Protein AF-A0A4Q2UM74-F1 (afdb_monomer)

Organism: NCBI:txid2502893

Nearest PDB structures (foldseek):
  1dlq-assembly1_B  TM=2.434E-01  e=9.706E+00  Acinetobacter baylyi ADP1

Secondary structure (DSSP, 8-state):
--HHHHHHHHHHHHHHHH---S---HHHHHHHHHHHHHHHHHHHTT--TTHHHHHHHHHHHHHTT--SS-B---GGGEEEEETTEEEETTEEEEEEESTTPPPEETTSEEEEETTS-EESSEEE-TTS-EEES-EE--SSB----EEEEEEEEEEETTEEEEEES-GGGHHHHHHHSBPP-B-

Radius of gyration: 21.5 Å; Cα contacts (8 Å, |Δi|>4): 262; chains: 1; bounding box: 41×53×54 Å

Mean predicted aligned error: 5.66 Å

InterPro domains:
  IPR057383 Type I Thoeris inhibitor Tad3 [PF25185] (2-121)

Foldseek 3Di:
DDPQLVVLLVVLVVVLVPDPDPDSDPVSVVVSVVVSVVSVVLVVVPDDPVVSVVVVVVCVCVVVLFAPDFAALDLVQWDDDDDQKIAGPSDRQWIARHSPGQIKGQQQEWEAEPVRDIDFAWAAEPVGWIFGNIFGADPSHHDDHAYFYWYWDDPDVVDIHTYGPDCVSCVVSCVGTPTDTDD

Sequence (183 aa):
MSNLISHAERELDALIATDNQEEKDEYTQHLKKNVLDLMAVFAEQGHSGSSAPMVSKLFYDLANFKPLLPITGNDNEWGEVDGGIFQNSRCGAVFKNGKEGKPYYLDAIVWQTQNGGSYTGSAILADGKKIPSRQWVRLPFTPKTFYINVIEKEVAPDDWEFTVKDETQLAEVFAYYDRNEIV

pLDDT: mean 92.89, std 8.57, range [52.94, 98.5]

Structure (mmCIF, N/CA/C/O backbone):
data_AF-A0A4Q2UM74-F1
#
_entry.id   AF-A0A4Q2UM74-F1
#
loop_
_atom_site.group_PDB
_atom_site.id
_atom_site.type_symbol
_atom_site.label_atom_id
_atom_site.label_alt_id
_atom_site.label_comp_id
_atom_site.label_asym_id
_atom_site.label_entity_id
_atom_site.label_seq_id
_atom_site.pdbx_PDB_ins_code
_atom_site.Cartn_x
_atom_site.Cartn_y
_atom_site.Cartn_z
_atom_site.occupancy
_atom_site.B_iso_or_equiv
_atom_site.auth_seq_id
_atom_site.auth_comp_id
_atom_site.auth_asym_id
_atom_site.auth_atom_id
_atom_site.pdbx_PDB_model_num
ATOM 1 N N . MET A 1 1 ? -16.848 15.655 28.256 1.00 61.06 1 MET A N 1
ATOM 2 C CA . MET A 1 1 ? -16.187 15.296 26.983 1.00 61.06 1 MET A CA 1
ATOM 3 C C . MET A 1 1 ? -14.866 14.618 27.329 1.00 61.06 1 MET A C 1
ATOM 5 O O . MET A 1 1 ? -14.225 15.076 28.265 1.00 61.06 1 MET A O 1
ATOM 9 N N . SER A 1 2 ? -14.508 13.498 26.690 1.00 83.81 2 SER A N 1
ATOM 10 C CA . SER A 1 2 ? -13.228 12.812 26.955 1.00 83.81 2 SER A CA 1
ATOM 11 C C . SER A 1 2 ? -12.047 13.707 26.556 1.00 83.81 2 SER A C 1
ATOM 13 O O . SER A 1 2 ? -12.128 14.377 25.528 1.00 83.81 2 SER A O 1
ATOM 15 N N . ASN A 1 3 ? -10.941 13.677 27.313 1.00 91.00 3 ASN A N 1
ATOM 16 C CA . ASN A 1 3 ? -9.712 14.416 26.978 1.00 91.00 3 ASN A CA 1
ATOM 17 C C . ASN A 1 3 ? -9.217 14.106 25.554 1.00 91.00 3 ASN A C 1
ATOM 19 O O . ASN A 1 3 ? -8.683 14.984 24.882 1.00 91.00 3 ASN A O 1
ATOM 23 N N . LEU A 1 4 ? -9.429 12.870 25.085 1.00 92.12 4 LEU A N 1
ATOM 24 C CA . LEU A 1 4 ? -9.068 12.442 23.735 1.00 92.12 4 LEU A CA 1
ATOM 25 C C . LEU A 1 4 ? -9.891 13.165 22.656 1.00 92.12 4 LEU A C 1
ATOM 27 O O . LEU A 1 4 ? -9.336 13.586 21.647 1.00 92.12 4 LEU A O 1
ATOM 31 N N . ILE A 1 5 ? -11.196 13.344 22.886 1.00 94.25 5 ILE A N 1
ATOM 32 C CA . ILE A 1 5 ? -12.099 14.024 21.945 1.00 94.25 5 ILE A CA 1
ATOM 33 C C . ILE A 1 5 ? -11.748 15.512 21.876 1.00 94.25 5 ILE A C 1
ATOM 35 O O . ILE A 1 5 ? -11.595 16.048 20.785 1.00 94.25 5 ILE A O 1
ATOM 39 N N . SER A 1 6 ? -11.535 16.160 23.027 1.00 95.25 6 SER A N 1
ATOM 40 C CA . SER A 1 6 ? -11.140 17.575 23.066 1.00 95.25 6 SER A CA 1
ATOM 41 C C . SER A 1 6 ? -9.772 17.820 22.421 1.00 95.25 6 SER A C 1
ATOM 43 O O . SER A 1 6 ? -9.558 18.856 21.796 1.00 95.25 6 SER A O 1
ATOM 45 N N . HIS A 1 7 ? -8.837 16.871 22.542 1.00 95.31 7 HIS A N 1
ATOM 46 C CA . HIS A 1 7 ? -7.581 16.929 21.799 1.00 95.31 7 HIS A CA 1
ATOM 47 C C . HIS A 1 7 ? -7.807 16.804 20.289 1.00 95.31 7 HIS A C 1
ATOM 49 O O . HIS A 1 7 ? -7.308 17.652 19.555 1.00 95.31 7 HIS A O 1
ATOM 55 N N . ALA A 1 8 ? -8.568 15.802 19.838 1.00 95.19 8 ALA A N 1
ATOM 56 C CA . ALA A 1 8 ? -8.845 15.586 18.419 1.00 95.19 8 ALA A CA 1
ATOM 57 C C . ALA A 1 8 ? -9.542 16.792 17.774 1.00 95.19 8 ALA A C 1
ATOM 59 O O . ALA A 1 8 ? -9.150 17.219 16.694 1.00 95.19 8 ALA A O 1
ATOM 60 N N . GLU A 1 9 ? -10.526 17.379 18.457 1.00 94.75 9 GLU A N 1
ATOM 61 C CA . GLU A 1 9 ? -11.223 18.579 17.993 1.00 94.75 9 GLU A CA 1
ATOM 62 C C . GLU A 1 9 ? -10.258 19.752 17.785 1.00 94.75 9 GLU A C 1
ATOM 64 O O . GLU A 1 9 ? -10.257 20.356 16.715 1.00 94.75 9 GLU A O 1
ATOM 69 N N . ARG A 1 10 ? -9.372 20.006 18.758 1.00 95.69 10 ARG A N 1
ATOM 70 C CA . ARG A 1 10 ? -8.364 21.072 18.676 1.00 95.69 10 ARG A CA 1
ATOM 71 C C . ARG A 1 10 ? -7.384 20.880 17.514 1.00 95.69 10 ARG A C 1
ATOM 73 O O . ARG A 1 10 ? -7.051 21.859 16.854 1.00 95.69 10 ARG A O 1
ATOM 80 N N . GLU A 1 11 ? -6.910 19.657 17.270 1.00 95.56 11 GLU A N 1
ATOM 81 C CA . GLU A 1 11 ? -5.978 19.384 16.161 1.00 95.56 11 GLU A CA 1
ATOM 82 C C . GLU A 1 11 ? -6.671 19.487 14.794 1.00 95.56 11 GLU A C 1
ATOM 84 O O . GLU A 1 11 ? -6.099 20.036 13.855 1.00 95.56 11 GLU A O 1
ATOM 89 N N . LEU A 1 12 ? -7.920 19.019 14.683 1.00 92.19 12 LEU A N 1
ATOM 90 C CA . LEU A 1 12 ? -8.712 19.160 13.458 1.00 92.19 12 LEU A CA 1
ATOM 91 C C . LEU A 1 12 ? -9.027 20.630 13.164 1.00 92.19 12 LEU A C 1
ATOM 93 O O . LEU A 1 12 ? -8.897 21.060 12.024 1.00 92.19 12 LEU A O 1
ATOM 97 N N . ASP A 1 13 ? -9.374 21.425 14.177 1.00 91.00 13 ASP A N 1
ATOM 98 C CA . ASP A 1 13 ? -9.592 22.865 14.005 1.00 91.00 13 ASP A CA 1
ATOM 99 C C . ASP A 1 13 ? -8.322 23.600 13.572 1.00 91.00 13 ASP A C 1
ATOM 101 O O . ASP A 1 13 ? -8.386 24.488 12.720 1.00 91.00 13 ASP A O 1
ATOM 105 N N . ALA A 1 14 ? -7.165 23.214 14.116 1.00 90.19 14 ALA A N 1
ATOM 106 C CA . ALA A 1 14 ? -5.880 23.754 13.689 1.00 90.19 14 ALA A CA 1
ATOM 107 C C . ALA A 1 14 ? -5.574 23.402 12.224 1.00 90.19 14 ALA A C 1
ATOM 109 O O . ALA A 1 14 ? -5.169 24.284 11.470 1.00 90.19 14 ALA A O 1
ATOM 110 N N . LEU A 1 15 ? -5.826 22.157 11.802 1.00 86.44 15 LEU A N 1
ATOM 111 C CA . LEU A 1 15 ? -5.658 21.726 10.410 1.00 86.44 15 LEU A CA 1
ATOM 112 C C . LEU A 1 15 ? -6.542 22.546 9.457 1.00 86.44 15 LEU A C 1
ATOM 114 O O . LEU A 1 15 ? -6.051 23.080 8.464 1.00 86.44 15 LEU A O 1
ATOM 118 N N . ILE A 1 16 ? -7.820 22.721 9.797 1.00 84.88 16 ILE A N 1
ATOM 119 C CA . ILE A 1 16 ? -8.776 23.509 9.001 1.00 84.88 16 ILE A CA 1
ATOM 120 C C . ILE A 1 16 ? -8.370 24.986 8.942 1.00 84.88 16 ILE A C 1
ATOM 122 O O . ILE A 1 16 ? -8.579 25.649 7.933 1.00 84.88 16 ILE A O 1
ATOM 126 N N . ALA A 1 17 ? -7.789 25.527 10.015 1.00 83.06 17 ALA A N 1
ATOM 127 C CA . ALA A 1 17 ? -7.336 26.915 10.046 1.00 83.06 17 ALA A CA 1
ATOM 128 C C . ALA A 1 17 ? -6.107 27.178 9.159 1.00 83.06 17 ALA A C 1
ATOM 130 O O . ALA A 1 17 ? -5.877 28.329 8.794 1.00 83.06 17 ALA A O 1
ATOM 131 N N . THR A 1 18 ? -5.321 26.147 8.829 1.00 80.44 18 THR A N 1
ATOM 132 C CA . THR A 1 18 ? -4.172 26.265 7.913 1.00 80.44 18 THR A CA 1
ATOM 133 C C . THR A 1 18 ? -4.543 26.163 6.436 1.00 80.44 18 THR A C 1
ATOM 135 O O . THR A 1 18 ? -3.710 26.477 5.586 1.00 80.44 18 THR A O 1
ATOM 138 N N . ASP A 1 19 ? -5.770 25.745 6.122 1.00 70.81 19 ASP A N 1
ATOM 139 C CA . ASP A 1 19 ? -6.253 25.687 4.749 1.00 70.81 19 ASP A CA 1
ATOM 140 C C . ASP A 1 19 ? -6.660 27.097 4.285 1.00 70.81 19 ASP A C 1
ATOM 142 O O . ASP A 1 19 ? -7.548 27.731 4.856 1.00 70.81 19 ASP A O 1
ATOM 146 N N . ASN A 1 20 ? -5.960 27.627 3.279 1.00 59.47 20 ASN A N 1
ATOM 147 C CA . ASN A 1 20 ? -6.117 29.005 2.789 1.00 59.47 20 ASN A CA 1
ATOM 148 C C . ASN A 1 20 ? -7.328 29.180 1.849 1.00 59.47 20 ASN A C 1
ATOM 150 O O . ASN A 1 20 ? -7.400 30.174 1.125 1.00 59.47 20 ASN A O 1
ATOM 154 N N . GLN A 1 21 ? -8.261 28.228 1.809 1.00 59.88 21 GLN A N 1
ATOM 155 C CA . GLN A 1 21 ? -9.455 28.343 0.976 1.00 59.88 21 GLN A CA 1
ATOM 156 C C . GLN A 1 21 ? -10.516 29.215 1.666 1.00 59.88 21 GLN A C 1
ATOM 158 O O . GLN A 1 21 ? -10.979 28.927 2.769 1.00 59.88 21 GLN A O 1
ATOM 163 N N . GLU A 1 22 ? -10.907 30.305 0.997 1.00 54.62 22 GLU A N 1
ATOM 164 C CA . GLU A 1 22 ? -11.955 31.244 1.439 1.00 54.62 22 GLU A CA 1
ATOM 165 C C . GLU A 1 22 ? -13.344 30.587 1.575 1.00 54.62 22 GLU A C 1
ATOM 167 O O . GLU A 1 22 ? -14.246 31.164 2.182 1.00 54.62 22 GLU A O 1
ATOM 172 N N . GLU A 1 23 ? -13.499 29.347 1.115 1.00 52.94 23 GLU A N 1
ATOM 173 C CA . GLU A 1 23 ? -14.606 28.470 1.471 1.00 52.94 23 GLU A CA 1
ATOM 174 C C . GLU A 1 23 ? -14.086 27.362 2.389 1.00 52.94 23 GLU A C 1
ATOM 176 O O . GLU A 1 23 ? -13.514 26.374 1.939 1.00 52.94 23 GLU A O 1
ATOM 181 N N . LYS A 1 24 ? -14.317 27.506 3.700 1.00 59.75 24 LYS A N 1
ATOM 182 C CA . LYS A 1 24 ? -14.321 26.366 4.629 1.00 59.75 24 LYS A CA 1
ATOM 183 C C . LYS A 1 24 ? -15.504 25.488 4.247 1.00 59.75 24 LYS A C 1
ATOM 185 O O . LYS A 1 24 ? -16.590 25.637 4.811 1.00 59.75 24 LYS A O 1
ATOM 190 N N . ASP A 1 25 ? -15.310 24.692 3.209 1.00 67.25 25 ASP A N 1
ATOM 191 C CA . ASP A 1 25 ? -16.386 24.001 2.534 1.00 67.25 25 ASP A CA 1
ATOM 192 C C . ASP A 1 25 ? -17.107 23.024 3.477 1.00 67.25 25 ASP A C 1
ATOM 194 O O . ASP A 1 25 ? -16.613 22.579 4.522 1.00 67.25 25 ASP A O 1
ATOM 198 N N . GLU A 1 26 ? -18.345 22.711 3.110 1.00 71.31 26 GLU A N 1
ATOM 199 C CA . GLU A 1 26 ? -19.177 21.737 3.809 1.00 71.31 26 GLU A CA 1
ATOM 200 C C . GLU A 1 26 ? -18.445 20.389 3.963 1.00 71.31 26 GLU A C 1
ATOM 202 O O . GLU A 1 26 ? -18.579 19.706 4.977 1.00 71.31 26 GLU A O 1
ATOM 207 N N . TYR A 1 27 ? -17.608 20.040 2.983 1.00 71.19 27 TYR A N 1
ATOM 208 C CA . TYR A 1 27 ? -16.820 18.813 2.942 1.00 71.19 27 TYR A CA 1
ATOM 209 C C . TYR A 1 27 ? -15.788 18.727 4.076 1.00 71.19 27 TYR A C 1
ATOM 211 O O . TYR A 1 27 ? -15.681 17.691 4.734 1.00 71.19 27 TYR A O 1
ATOM 219 N N . THR A 1 28 ? -15.092 19.815 4.384 1.00 80.94 28 THR A N 1
ATOM 220 C CA . THR A 1 28 ? -14.092 19.893 5.452 1.00 80.94 28 THR A CA 1
ATOM 221 C C . THR A 1 28 ? -14.747 19.767 6.828 1.00 80.94 28 THR A C 1
ATOM 223 O O . THR A 1 28 ? -14.243 19.064 7.711 1.00 80.94 28 THR A O 1
ATOM 226 N N . GLN A 1 29 ? -15.920 20.380 7.008 1.00 81.62 29 GLN A N 1
ATOM 227 C CA . GLN A 1 29 ? -16.711 20.223 8.234 1.00 81.62 29 GLN A CA 1
ATOM 228 C C . GLN A 1 29 ? -17.282 18.805 8.374 1.00 81.62 29 GLN A C 1
ATOM 230 O O . GLN A 1 29 ? -17.249 18.233 9.469 1.00 81.62 29 GLN A O 1
ATOM 235 N N . HIS A 1 30 ? -17.737 18.197 7.275 1.00 88.44 30 HIS A N 1
ATOM 236 C CA . HIS A 1 30 ? -18.165 16.795 7.256 1.00 88.44 30 HIS A CA 1
ATOM 237 C C . HIS A 1 30 ? -17.015 15.845 7.593 1.00 88.44 30 HIS A C 1
ATOM 239 O O . HIS A 1 30 ? -17.204 14.913 8.377 1.00 88.44 30 HIS A O 1
ATOM 245 N N . LEU A 1 31 ? -15.807 16.098 7.081 1.00 88.69 31 LEU A N 1
ATOM 246 C CA . LEU A 1 31 ? -14.616 15.320 7.416 1.00 88.69 31 LEU A CA 1
ATOM 247 C C . LEU A 1 31 ? -14.298 15.409 8.913 1.00 88.69 31 LEU A C 1
ATOM 249 O O . LEU A 1 31 ? -14.135 14.370 9.558 1.00 88.69 31 LEU A O 1
ATOM 253 N N . LYS A 1 32 ? -14.282 16.624 9.486 1.00 92.44 32 LYS A N 1
ATOM 254 C CA . LYS A 1 32 ? -14.100 16.828 10.934 1.00 92.44 32 LYS A CA 1
ATOM 255 C C . LYS A 1 32 ? -15.121 16.018 11.727 1.00 92.44 32 LYS A C 1
ATOM 257 O O . LYS A 1 32 ? -14.742 15.282 12.639 1.00 92.44 32 LYS A O 1
ATOM 262 N N . LYS A 1 33 ? -16.405 16.122 11.370 1.00 94.25 33 LYS A N 1
ATOM 263 C CA . LYS A 1 33 ? -17.484 15.397 12.048 1.00 94.25 33 LYS A CA 1
ATOM 264 C C . LYS A 1 33 ? -17.273 13.882 11.988 1.00 94.25 33 LYS A C 1
ATOM 266 O O . LYS A 1 33 ? -17.337 13.229 13.024 1.00 94.25 33 LYS A O 1
ATOM 271 N N . ASN A 1 34 ? -16.973 13.332 10.814 1.00 95.25 34 ASN A N 1
ATOM 272 C CA . ASN A 1 34 ? -16.768 11.892 10.637 1.00 95.25 34 ASN A CA 1
ATOM 273 C C . ASN A 1 34 ? -15.593 11.369 11.476 1.00 95.25 34 ASN A C 1
ATOM 275 O O . ASN A 1 34 ? -15.692 10.305 12.086 1.00 95.25 34 ASN A O 1
ATOM 279 N N . VAL A 1 35 ? -14.492 12.125 11.550 1.00 95.75 35 VAL A N 1
ATOM 280 C CA . VAL A 1 35 ? -13.358 11.766 12.412 1.00 95.75 35 VAL A CA 1
ATOM 281 C C . VAL A 1 35 ? -13.764 11.817 13.886 1.00 95.75 35 VAL A C 1
ATOM 283 O O . VAL A 1 35 ? -13.468 10.881 14.628 1.00 95.75 35 VAL A O 1
ATOM 286 N N . LEU A 1 36 ? -14.472 12.864 14.322 1.00 96.06 36 LEU A N 1
ATOM 287 C CA . LEU A 1 36 ? -14.939 12.980 15.707 1.00 96.06 36 LEU A CA 1
ATOM 288 C C . LEU A 1 36 ? -15.915 11.861 16.102 1.00 96.06 36 LEU A C 1
ATOM 290 O O . LEU A 1 36 ? -15.822 11.365 17.225 1.00 96.06 36 LEU A O 1
ATOM 294 N N . ASP A 1 37 ? -16.780 11.411 15.190 1.00 96.94 37 ASP A N 1
ATOM 295 C CA . ASP A 1 37 ? -17.689 10.282 15.423 1.00 96.94 37 ASP A CA 1
ATOM 296 C C . ASP A 1 37 ? -16.902 8.980 15.687 1.00 96.94 37 ASP A C 1
ATOM 298 O O . ASP A 1 37 ? -17.188 8.259 16.647 1.00 96.94 37 ASP A O 1
ATOM 302 N N . LEU A 1 38 ? -15.847 8.705 14.908 1.00 96.81 38 LEU A N 1
ATOM 303 C CA . LEU A 1 38 ? -14.956 7.558 15.149 1.00 96.81 38 LEU A CA 1
ATOM 304 C C . LEU A 1 38 ? -14.201 7.687 16.482 1.00 96.81 38 LEU A C 1
ATOM 306 O O . LEU A 1 38 ? -14.085 6.714 17.232 1.00 96.81 38 LEU A O 1
ATOM 310 N N . MET A 1 39 ? -13.717 8.890 16.803 1.00 96.12 39 MET 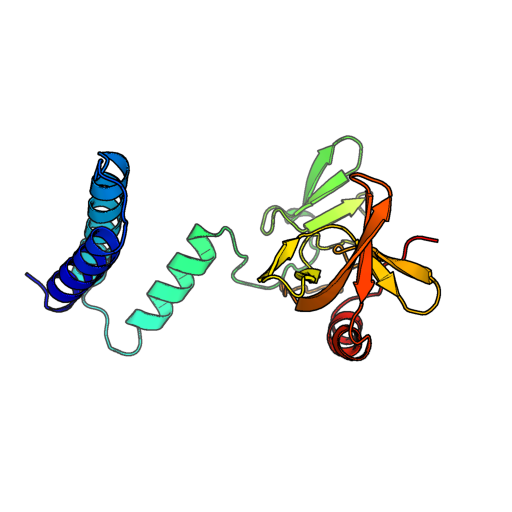A N 1
ATOM 311 C CA . MET A 1 39 ? -13.014 9.168 18.060 1.00 96.12 39 MET A CA 1
ATOM 312 C C . MET A 1 39 ? -13.921 9.004 19.282 1.00 96.12 39 MET A C 1
ATOM 314 O O . MET A 1 39 ? -13.455 8.541 20.325 1.00 96.12 39 MET A O 1
ATOM 318 N N . ALA A 1 40 ? -15.208 9.341 19.163 1.00 96.00 40 ALA A N 1
ATOM 319 C CA . ALA A 1 40 ? -16.191 9.147 20.222 1.00 96.00 40 ALA A CA 1
ATOM 320 C C . ALA A 1 40 ? -16.387 7.657 20.534 1.00 96.00 40 ALA A C 1
ATOM 322 O O . ALA A 1 40 ? -16.240 7.262 21.692 1.00 96.00 40 ALA A O 1
ATOM 323 N N . VAL A 1 41 ? -16.607 6.828 19.505 1.00 96.75 41 VAL A N 1
ATOM 324 C CA . VAL A 1 41 ? -16.734 5.367 19.658 1.00 96.75 41 VAL A CA 1
ATOM 325 C C . VAL A 1 41 ? -15.465 4.768 20.268 1.00 96.75 41 VAL A C 1
ATOM 327 O O . VAL A 1 41 ? -15.536 3.964 21.196 1.00 96.75 41 VAL A O 1
ATOM 330 N N . PHE A 1 42 ? -14.289 5.178 19.789 1.00 96.50 42 PHE A N 1
ATOM 331 C CA . PHE A 1 42 ? -13.015 4.683 20.311 1.00 96.50 42 PHE A CA 1
ATOM 332 C C . PHE A 1 42 ? -12.787 5.075 21.783 1.00 96.50 42 PHE A C 1
ATOM 334 O O . PHE A 1 42 ? -12.300 4.261 22.569 1.00 96.50 42 PHE A O 1
ATOM 341 N N . ALA A 1 43 ? -13.159 6.299 22.177 1.00 95.00 43 ALA A N 1
ATOM 342 C CA . ALA A 1 43 ? -13.040 6.77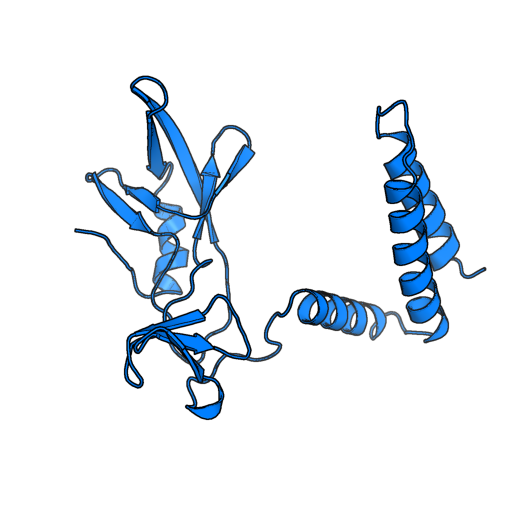5 23.555 1.00 95.00 43 ALA A CA 1
ATOM 343 C C . ALA A 1 43 ? -14.025 6.079 24.512 1.00 95.00 43 ALA A C 1
ATOM 345 O O . ALA A 1 43 ? -13.657 5.788 25.651 1.00 95.00 43 ALA A O 1
ATOM 346 N N . GLU A 1 44 ? -15.252 5.801 24.063 1.00 96.06 44 GLU A N 1
ATOM 347 C CA . GLU A 1 44 ? -16.288 5.122 24.855 1.00 96.06 44 GLU A CA 1
ATOM 348 C C . GLU A 1 44 ? -15.910 3.674 25.201 1.00 96.06 44 GLU A C 1
ATOM 350 O O . GLU A 1 44 ? -16.224 3.195 26.288 1.00 96.06 44 GLU A O 1
ATOM 355 N N . GLN A 1 45 ? -15.158 2.997 24.327 1.00 95.50 45 GLN A N 1
ATOM 356 C CA . GLN A 1 45 ? -14.687 1.624 24.552 1.00 95.50 45 GLN A CA 1
ATOM 357 C C . GLN A 1 45 ? -13.700 1.480 25.729 1.00 95.50 45 GLN A C 1
ATOM 359 O O . GLN A 1 45 ? -13.455 0.358 26.172 1.00 95.50 45 GLN A O 1
ATOM 364 N N . GLY A 1 46 ? -13.138 2.578 26.254 1.00 93.44 46 GLY A N 1
ATOM 365 C CA . GLY A 1 46 ? -12.362 2.561 27.501 1.00 93.44 46 GLY A CA 1
ATOM 366 C C . GLY A 1 46 ? -11.039 1.787 27.430 1.00 93.44 46 GLY A C 1
ATOM 367 O O . GLY A 1 46 ? -10.644 1.147 28.404 1.00 93.44 46 GLY A O 1
ATOM 368 N N . HIS A 1 47 ? -10.357 1.822 26.280 1.00 94.00 47 HIS A N 1
ATOM 369 C CA . HIS A 1 47 ? -9.099 1.101 26.063 1.00 94.00 47 HIS A CA 1
ATOM 370 C C . HIS A 1 47 ? -7.991 1.492 27.044 1.00 94.00 47 HIS A C 1
ATOM 372 O O . HIS A 1 47 ? -7.832 2.656 27.414 1.00 94.00 47 HIS A O 1
ATOM 378 N N . SER A 1 48 ? -7.163 0.514 27.409 1.00 92.88 48 SER A N 1
ATOM 379 C CA . SER A 1 48 ? -5.941 0.752 28.173 1.00 92.88 48 SER A CA 1
ATOM 380 C C . SER A 1 48 ? -4.818 1.266 27.263 1.00 92.88 48 SER A C 1
ATOM 382 O O . SER A 1 48 ? -4.902 1.199 26.035 1.00 92.88 48 SER A O 1
ATOM 384 N N . GLY A 1 49 ? -3.703 1.696 27.863 1.00 90.00 49 GLY A N 1
ATOM 385 C CA . GLY A 1 49 ? -2.503 2.078 27.109 1.00 90.00 49 GLY A CA 1
ATOM 386 C C . GLY A 1 49 ? -1.914 0.957 26.237 1.00 90.00 49 GLY A C 1
ATOM 387 O O . GLY A 1 49 ? -1.161 1.252 25.314 1.00 90.00 49 GLY A O 1
ATOM 388 N N . SER A 1 50 ? -2.261 -0.313 26.486 1.00 91.50 50 SER A N 1
ATOM 389 C CA . SER A 1 50 ? -1.820 -1.446 25.664 1.00 91.50 50 SER A CA 1
ATOM 390 C C . SER A 1 50 ? -2.832 -1.850 24.590 1.00 91.50 50 SER A C 1
ATOM 392 O O . SER A 1 50 ? -2.415 -2.195 23.487 1.00 91.50 50 SER A O 1
ATOM 394 N N . SER A 1 51 ? -4.142 -1.798 24.864 1.00 96.25 51 SER A N 1
ATOM 395 C CA . SER A 1 51 ? -5.163 -2.203 23.885 1.00 96.25 51 SER A CA 1
ATOM 396 C C . SER A 1 51 ? -5.456 -1.120 22.848 1.00 96.25 51 SER A C 1
ATOM 398 O O . SER A 1 51 ? -5.706 -1.450 21.689 1.00 96.25 51 SER A O 1
ATOM 400 N N . ALA A 1 52 ? -5.356 0.160 23.227 1.00 95.88 52 ALA A N 1
ATOM 401 C CA . ALA A 1 52 ? -5.592 1.288 22.329 1.00 95.88 52 ALA A CA 1
ATOM 402 C C . ALA A 1 52 ? -4.766 1.200 21.027 1.00 95.88 52 ALA A C 1
ATOM 404 O O . ALA A 1 52 ? -5.373 1.153 19.955 1.00 95.88 52 ALA A O 1
ATOM 405 N N . PRO A 1 53 ? -3.420 1.082 21.062 1.00 96.06 53 PRO A N 1
ATOM 406 C CA . PRO A 1 53 ? -2.630 0.997 19.833 1.00 96.06 53 PRO A CA 1
ATOM 407 C C . PRO A 1 53 ? -2.939 -0.251 18.990 1.00 96.06 53 PRO A C 1
ATOM 409 O O . PRO A 1 53 ? -2.850 -0.190 17.763 1.00 96.06 53 PRO A O 1
ATOM 412 N N . MET A 1 54 ? -3.334 -1.372 19.607 1.00 96.69 54 MET A N 1
ATOM 413 C CA . MET A 1 54 ? -3.699 -2.590 18.873 1.00 96.69 54 MET A CA 1
ATOM 414 C C . MET A 1 54 ? -4.986 -2.394 18.071 1.00 96.69 54 MET A C 1
ATOM 416 O O . MET A 1 54 ? -5.025 -2.707 16.881 1.00 96.69 54 MET A O 1
ATOM 420 N N . VAL A 1 55 ? -6.025 -1.843 18.704 1.00 97.50 55 VAL A N 1
ATOM 421 C CA . VAL A 1 55 ? -7.316 -1.590 18.049 1.00 97.50 55 VAL A CA 1
ATOM 422 C C . VAL A 1 55 ? -7.167 -0.536 16.959 1.00 97.50 55 VAL A C 1
ATOM 424 O O . VAL A 1 55 ? -7.648 -0.753 15.848 1.00 97.50 55 VAL A O 1
ATOM 427 N N . SER A 1 56 ? -6.443 0.558 17.223 1.00 96.25 56 SER A N 1
ATOM 428 C CA . SER A 1 56 ? -6.171 1.587 16.213 1.00 96.25 56 SER A CA 1
ATOM 429 C C . SER A 1 56 ? -5.460 1.011 14.988 1.00 96.25 56 SER A C 1
ATOM 431 O O . SER A 1 56 ? -5.848 1.310 13.859 1.00 96.25 56 SER A O 1
ATOM 433 N N . LYS A 1 57 ? -4.456 0.146 15.191 1.00 96.12 57 LYS A N 1
ATOM 434 C CA . LYS A 1 57 ? -3.743 -0.506 14.089 1.00 96.12 57 LYS A CA 1
ATOM 435 C C . LYS A 1 57 ? -4.650 -1.438 13.285 1.00 96.12 57 LYS A C 1
ATOM 437 O O . LYS A 1 57 ? -4.646 -1.360 12.061 1.00 96.12 57 LYS A O 1
ATOM 442 N N . LEU A 1 58 ? -5.430 -2.291 13.952 1.00 97.62 58 LEU A N 1
ATOM 443 C CA . LEU A 1 58 ? -6.352 -3.208 13.276 1.00 97.62 58 LEU A CA 1
ATOM 444 C C . LEU A 1 58 ? -7.419 -2.454 12.480 1.00 97.62 58 LEU A C 1
ATOM 446 O O . LEU A 1 58 ? -7.688 -2.819 11.340 1.00 97.62 58 LEU A O 1
ATOM 450 N N . PHE A 1 59 ? -7.988 -1.389 13.051 1.00 97.44 59 PHE A N 1
ATOM 451 C CA . PHE A 1 59 ? -8.934 -0.528 12.346 1.00 97.44 59 PHE A CA 1
ATOM 452 C C . PHE A 1 59 ? -8.294 0.091 11.103 1.00 97.44 59 PHE A C 1
ATOM 454 O O . PHE A 1 59 ? -8.854 -0.021 10.018 1.00 97.44 59 PHE A O 1
ATOM 461 N N . TYR A 1 60 ? -7.108 0.690 11.242 1.00 95.94 60 TYR A N 1
ATOM 462 C CA . TYR A 1 60 ? -6.395 1.295 10.119 1.00 95.94 60 TYR A CA 1
ATOM 463 C C . TYR A 1 60 ? -6.094 0.277 9.013 1.00 95.94 60 TYR A C 1
ATOM 465 O O . TYR A 1 60 ? -6.345 0.554 7.840 1.00 95.94 60 TYR A O 1
ATOM 473 N N . ASP A 1 61 ? -5.592 -0.906 9.370 1.00 94.94 61 ASP A N 1
ATOM 474 C CA . ASP A 1 61 ? -5.271 -1.951 8.399 1.00 94.94 61 ASP A CA 1
ATOM 475 C C . ASP A 1 61 ? -6.541 -2.442 7.676 1.00 94.94 61 ASP A C 1
ATOM 477 O O . ASP A 1 61 ? -6.564 -2.492 6.446 1.00 94.94 61 ASP A O 1
ATOM 481 N N . LEU A 1 62 ? -7.628 -2.714 8.405 1.00 95.56 62 LEU A N 1
ATOM 482 C CA . LEU A 1 62 ? -8.891 -3.188 7.825 1.00 95.56 62 LEU A CA 1
ATOM 483 C C . LEU A 1 62 ? -9.612 -2.121 6.991 1.00 95.56 62 LEU A C 1
ATOM 485 O O . LEU A 1 62 ? -10.117 -2.439 5.917 1.00 95.56 62 LEU A O 1
ATOM 489 N N . ALA A 1 63 ? -9.621 -0.861 7.434 1.00 95.25 63 ALA A N 1
ATOM 490 C CA . ALA A 1 63 ? -10.201 0.256 6.684 1.00 95.25 63 ALA A CA 1
ATOM 491 C C . ALA A 1 63 ? -9.477 0.504 5.347 1.00 95.25 63 ALA A C 1
ATOM 493 O O . ALA A 1 63 ? -10.069 1.042 4.417 1.00 95.25 63 ALA A O 1
ATOM 494 N N . ASN A 1 64 ? -8.215 0.074 5.239 1.00 92.25 64 ASN A N 1
ATOM 495 C CA . ASN A 1 64 ? -7.413 0.127 4.015 1.00 92.25 64 ASN A CA 1
ATOM 496 C C . ASN A 1 64 ? -7.339 -1.226 3.283 1.00 92.25 64 ASN A C 1
ATOM 498 O O . ASN A 1 64 ? -6.444 -1.423 2.463 1.00 92.25 64 ASN A O 1
ATOM 502 N N . PHE A 1 65 ? -8.237 -2.172 3.588 1.00 91.19 65 PHE A N 1
ATOM 503 C CA . PHE A 1 65 ? -8.277 -3.507 2.973 1.00 91.19 65 PHE A CA 1
ATOM 504 C C . PHE A 1 65 ? -6.934 -4.262 3.033 1.00 91.19 65 PHE A C 1
ATOM 506 O O . PHE A 1 65 ? -6.601 -5.043 2.138 1.00 91.19 65 PHE A O 1
ATOM 513 N N . LYS A 1 66 ? -6.137 -4.042 4.087 1.00 93.00 66 LYS A N 1
ATOM 514 C CA . LYS A 1 66 ? -4.857 -4.731 4.269 1.00 93.00 66 LYS A CA 1
ATOM 515 C C . LYS A 1 66 ? -5.076 -6.116 4.881 1.00 93.00 66 LYS A C 1
ATOM 517 O O . LYS A 1 66 ? -5.812 -6.250 5.863 1.00 93.00 66 LYS A O 1
ATOM 522 N N . PRO A 1 67 ? -4.406 -7.159 4.364 1.00 95.38 67 PRO A N 1
ATOM 523 C CA . PRO A 1 67 ? -4.487 -8.484 4.956 1.00 95.38 67 PRO A CA 1
ATOM 524 C C . PRO A 1 67 ? -3.795 -8.503 6.328 1.00 95.38 67 PRO A C 1
ATOM 526 O O . PRO A 1 67 ? -2.647 -8.088 6.465 1.00 95.38 67 PRO A O 1
ATOM 529 N N . LEU A 1 68 ? -4.477 -9.044 7.343 1.00 95.94 68 LEU A N 1
ATOM 530 C CA . LEU A 1 68 ? -3.934 -9.166 8.708 1.00 95.94 68 LEU A CA 1
ATOM 531 C C . LEU A 1 68 ? -2.931 -10.319 8.883 1.00 95.94 68 LEU A C 1
ATOM 533 O O . LEU A 1 68 ? -2.200 -10.372 9.867 1.00 95.94 68 LEU A O 1
ATOM 537 N N . LEU A 1 69 ? -2.918 -11.261 7.941 1.00 96.06 69 LEU A N 1
ATOM 538 C CA . LEU A 1 69 ? -2.035 -12.426 7.914 1.00 96.06 69 LEU A CA 1
ATOM 539 C C . LEU A 1 69 ? -1.469 -12.587 6.502 1.00 96.06 69 LEU A C 1
ATOM 541 O O . LEU A 1 69 ? -2.144 -12.164 5.558 1.00 96.06 69 LEU A O 1
ATOM 545 N N . PRO A 1 70 ? -0.316 -13.255 6.331 1.00 97.31 70 PRO A N 1
ATOM 546 C CA . PRO A 1 70 ? 0.231 -13.527 5.009 1.00 97.31 70 PRO A CA 1
ATOM 547 C C . PRO A 1 70 ? -0.785 -14.192 4.070 1.00 97.31 70 PRO A C 1
ATOM 549 O O . PRO A 1 70 ? -1.643 -14.974 4.496 1.00 97.31 70 PRO A O 1
ATOM 552 N N . ILE A 1 71 ? -0.679 -13.876 2.785 1.00 97.31 71 ILE A N 1
ATOM 553 C CA . ILE A 1 71 ? -1.359 -14.576 1.700 1.00 97.31 71 ILE A CA 1
ATOM 554 C C . ILE A 1 71 ? -0.686 -15.932 1.552 1.00 97.31 71 ILE A C 1
ATOM 556 O O . ILE A 1 71 ? 0.527 -16.013 1.370 1.00 97.31 71 ILE A O 1
ATOM 560 N N . THR A 1 72 ? -1.465 -16.997 1.663 1.00 97.06 72 THR A N 1
ATOM 561 C CA . THR A 1 72 ? -0.948 -18.370 1.701 1.00 97.06 72 THR A CA 1
ATOM 562 C C . THR A 1 72 ? -0.711 -18.937 0.309 1.00 97.06 72 THR A C 1
ATOM 564 O O . THR A 1 72 ? 0.209 -19.727 0.120 1.00 97.06 72 THR A O 1
ATOM 567 N N . GLY A 1 73 ? -1.520 -18.509 -0.662 1.00 94.62 73 GLY A N 1
ATOM 568 C CA . GLY A 1 73 ? -1.553 -19.080 -2.002 1.00 94.62 73 GLY A CA 1
ATOM 569 C C . GLY A 1 73 ? -2.653 -20.112 -2.213 1.00 94.62 73 GLY A C 1
ATOM 570 O O . GLY A 1 73 ? -2.836 -20.524 -3.353 1.00 94.62 73 GLY A O 1
ATOM 571 N N . ASN A 1 74 ? -3.402 -20.480 -1.169 1.00 96.12 74 ASN A N 1
ATOM 572 C CA . ASN A 1 74 ? -4.516 -21.422 -1.265 1.00 96.12 74 ASN A CA 1
ATOM 573 C C . ASN A 1 74 ? -5.550 -20.968 -2.303 1.00 96.12 74 ASN A C 1
ATOM 575 O O . ASN A 1 74 ? -5.863 -19.782 -2.396 1.00 96.12 74 ASN A O 1
ATOM 579 N N . ASP A 1 75 ? -6.134 -21.918 -3.034 1.00 95.06 75 ASP A N 1
ATOM 580 C CA . ASP A 1 75 ? -7.078 -21.635 -4.125 1.00 95.06 75 ASP A CA 1
ATOM 581 C C . ASP A 1 75 ? -8.289 -20.801 -3.694 1.00 95.06 75 ASP A C 1
ATOM 583 O O . ASP A 1 75 ? -8.783 -19.985 -4.468 1.00 95.06 75 ASP A O 1
ATOM 587 N N . ASN A 1 76 ? -8.731 -20.942 -2.442 1.00 95.81 76 ASN A N 1
ATOM 588 C CA . ASN A 1 76 ? -9.845 -20.171 -1.887 1.00 95.81 76 ASN A CA 1
ATOM 589 C C . ASN A 1 76 ? -9.534 -18.676 -1.676 1.00 95.81 76 ASN A C 1
ATOM 591 O O . ASN A 1 76 ? -10.452 -17.898 -1.420 1.00 95.81 76 ASN A O 1
ATOM 595 N N . GLU A 1 77 ? -8.268 -18.263 -1.773 1.00 96.56 77 GLU A N 1
ATOM 596 C CA . GLU A 1 77 ? -7.864 -16.857 -1.718 1.00 96.56 77 GLU A CA 1
ATOM 597 C C . GLU A 1 77 ? -7.930 -16.172 -3.092 1.00 96.56 77 GLU A C 1
ATOM 599 O O . GLU A 1 77 ? -7.650 -14.979 -3.171 1.00 96.56 77 GLU A O 1
ATOM 604 N N . TRP A 1 78 ? -8.291 -16.882 -4.168 1.00 97.94 78 TRP A N 1
ATOM 605 C CA . TRP A 1 78 ? -8.254 -16.366 -5.539 1.00 97.94 78 TRP A CA 1
ATOM 606 C C . TRP A 1 78 ? -9.627 -16.390 -6.212 1.00 97.94 78 TRP A C 1
ATOM 608 O O . TRP A 1 78 ? -10.339 -17.391 -6.166 1.00 97.94 78 TRP A O 1
ATOM 618 N N . GLY A 1 79 ? -9.964 -15.303 -6.904 1.00 97.75 79 GLY A N 1
ATOM 619 C CA . GLY A 1 79 ? -11.127 -15.213 -7.788 1.00 97.75 79 GLY A CA 1
ATOM 620 C C . GLY A 1 79 ? -10.704 -14.817 -9.198 1.00 97.75 79 GLY A C 1
ATOM 621 O O . GLY A 1 79 ? -9.822 -13.976 -9.357 1.00 97.75 79 GLY A O 1
ATOM 622 N N . GLU A 1 80 ? -11.304 -15.430 -10.218 1.00 97.81 80 GLU A N 1
ATOM 623 C CA . GLU A 1 80 ? -11.099 -15.015 -11.609 1.00 97.81 80 GLU A CA 1
ATOM 624 C C . GLU A 1 80 ? -11.813 -13.685 -11.854 1.00 97.81 80 GLU A C 1
ATOM 626 O O . GLU A 1 80 ? -12.998 -13.553 -11.545 1.00 97.81 80 GLU A O 1
ATOM 631 N N . VAL A 1 81 ? -11.083 -12.705 -12.380 1.00 97.75 81 VAL A N 1
ATOM 632 C CA . VAL A 1 81 ? -11.600 -11.352 -12.628 1.00 97.75 81 VAL A CA 1
ATOM 633 C C . VAL A 1 81 ? -11.674 -11.008 -14.108 1.00 97.75 81 VAL A C 1
ATOM 635 O O . VAL A 1 81 ? -12.518 -10.199 -14.481 1.00 97.75 81 VAL A O 1
ATOM 638 N N . ASP A 1 82 ? -10.839 -11.624 -14.949 1.00 96.12 82 ASP A N 1
ATOM 639 C CA . ASP A 1 82 ? -10.865 -11.406 -16.398 1.00 96.12 82 ASP A CA 1
ATOM 640 C C . ASP A 1 82 ? -10.071 -12.478 -17.158 1.00 96.12 82 ASP A C 1
ATOM 642 O O . ASP A 1 82 ? -8.862 -12.564 -16.987 1.00 96.12 82 ASP A O 1
ATOM 646 N N . GLY A 1 83 ? -10.723 -13.275 -18.011 1.00 92.75 83 GLY A N 1
ATOM 647 C CA . GLY A 1 83 ? -10.062 -14.080 -19.051 1.00 92.75 83 GLY A CA 1
ATOM 648 C C . GLY A 1 83 ? -8.819 -14.877 -18.620 1.00 92.75 83 GLY A C 1
ATOM 649 O O . GLY A 1 83 ? -7.828 -14.905 -19.352 1.00 92.75 83 GLY A O 1
ATOM 650 N N . GLY A 1 84 ? -8.839 -15.514 -17.444 1.00 95.94 84 GLY A N 1
ATOM 651 C CA . GLY A 1 84 ? -7.689 -16.222 -16.874 1.00 95.94 84 GLY A CA 1
ATOM 652 C C . GLY A 1 84 ? -6.787 -15.402 -15.940 1.00 95.94 84 GLY A C 1
ATOM 653 O O . GLY A 1 84 ? -5.800 -15.941 -15.446 1.00 95.94 84 GLY A O 1
ATOM 654 N N . ILE A 1 85 ? -7.102 -14.144 -15.647 1.00 97.81 85 ILE A N 1
ATOM 655 C CA . ILE A 1 85 ? -6.481 -13.330 -14.596 1.00 97.81 85 ILE A CA 1
ATOM 656 C C . ILE A 1 85 ? -7.221 -13.589 -13.288 1.00 97.81 85 ILE A C 1
ATOM 658 O O . ILE A 1 85 ? -8.441 -13.446 -13.201 1.00 97.81 85 ILE A O 1
ATOM 662 N N . PHE A 1 86 ? -6.466 -13.937 -12.251 1.00 98.38 86 PHE A N 1
ATOM 663 C CA . PHE A 1 86 ? -6.983 -14.168 -10.910 1.00 98.38 86 PHE A CA 1
ATOM 664 C C . PHE A 1 86 ? -6.478 -13.081 -9.969 1.00 98.38 86 PHE A C 1
ATOM 666 O O . PHE A 1 86 ? -5.280 -12.804 -9.929 1.00 98.38 86 PHE A O 1
ATOM 673 N N . GLN A 1 87 ? -7.380 -12.506 -9.183 1.00 98.12 87 GLN A N 1
ATOM 674 C CA . GLN A 1 87 ? -7.079 -11.526 -8.143 1.00 98.12 87 GLN A CA 1
ATOM 675 C C . GLN A 1 87 ? -7.209 -12.178 -6.766 1.00 98.12 87 GLN A C 1
ATOM 677 O O . GLN A 1 87 ? -8.073 -13.033 -6.548 1.00 98.12 87 GLN A O 1
ATOM 682 N N . ASN A 1 88 ? -6.349 -11.785 -5.827 1.00 97.81 88 ASN A N 1
ATOM 683 C CA . ASN A 1 88 ? -6.454 -12.248 -4.453 1.00 97.81 88 ASN A CA 1
ATOM 684 C C . ASN A 1 88 ? -7.594 -11.527 -3.711 1.00 97.81 88 ASN A C 1
ATOM 686 O O . ASN A 1 88 ? -7.652 -10.299 -3.693 1.00 97.81 88 ASN A O 1
ATOM 690 N N . SER A 1 89 ? -8.469 -12.274 -3.039 1.00 95.62 89 SER A N 1
ATOM 691 C CA . SER A 1 89 ? -9.636 -11.725 -2.332 1.00 95.62 89 SER A CA 1
ATOM 692 C C . SER A 1 89 ? -9.286 -10.979 -1.040 1.00 95.62 89 SER A C 1
ATOM 694 O O . SER A 1 89 ? -10.091 -10.197 -0.540 1.00 95.62 89 SER A O 1
ATOM 696 N N . ARG A 1 90 ? -8.086 -11.204 -0.491 1.00 95.69 90 ARG A N 1
ATOM 697 C CA . ARG A 1 90 ? -7.598 -10.573 0.747 1.00 95.69 90 ARG A CA 1
ATOM 698 C C . ARG A 1 90 ? -6.678 -9.381 0.479 1.00 95.69 90 ARG A C 1
ATOM 700 O O . ARG A 1 90 ? -6.392 -8.625 1.402 1.00 95.69 90 ARG A O 1
ATOM 707 N N . CYS A 1 91 ? -6.179 -9.240 -0.751 1.00 96.19 91 CYS A N 1
ATOM 708 C CA . CYS A 1 91 ? -5.316 -8.141 -1.171 1.00 96.19 91 CYS A CA 1
ATOM 709 C C . CYS A 1 91 ? -5.534 -7.834 -2.657 1.00 96.19 91 CYS A C 1
ATOM 711 O O . CYS A 1 91 ? -4.978 -8.503 -3.530 1.00 96.19 91 CYS A O 1
ATOM 713 N N . GLY A 1 92 ? -6.304 -6.780 -2.940 1.00 94.94 92 GLY A N 1
ATOM 714 C CA . GLY A 1 92 ? -6.693 -6.412 -4.305 1.00 94.94 92 GLY A CA 1
ATOM 715 C C . GLY A 1 92 ? -5.536 -6.013 -5.230 1.00 94.94 92 GLY A C 1
ATOM 716 O O . GLY A 1 92 ? -5.733 -5.933 -6.435 1.00 94.94 92 GLY A O 1
ATOM 717 N N . ALA A 1 93 ? -4.331 -5.803 -4.705 1.00 96.56 93 ALA A N 1
ATOM 718 C CA . ALA A 1 93 ? -3.134 -5.501 -5.489 1.00 96.56 93 ALA A CA 1
ATOM 719 C C . ALA A 1 93 ? -2.300 -6.749 -5.846 1.00 96.56 93 ALA A C 1
ATOM 721 O O . ALA A 1 93 ? -1.235 -6.621 -6.454 1.00 96.56 93 ALA A O 1
ATOM 722 N N . VAL A 1 94 ? -2.750 -7.956 -5.481 1.00 97.94 94 VAL A N 1
ATOM 723 C CA . VAL A 1 94 ? -2.076 -9.219 -5.818 1.00 97.94 94 VAL A CA 1
ATOM 724 C C . VAL A 1 94 ? -2.861 -9.974 -6.884 1.00 97.94 94 VAL A C 1
ATOM 726 O O . VAL A 1 94 ? -4.042 -10.272 -6.710 1.00 97.94 94 VAL A O 1
ATOM 729 N N . PHE A 1 95 ? -2.172 -10.339 -7.963 1.00 98.19 95 PHE A N 1
ATOM 730 C CA . PHE A 1 95 ? -2.752 -11.013 -9.123 1.00 98.19 95 PHE A CA 1
ATOM 731 C C . PHE A 1 95 ? -1.893 -12.193 -9.577 1.00 98.19 95 PHE A C 1
ATOM 733 O O . PHE A 1 95 ? -0.704 -12.258 -9.264 1.00 98.19 95 PHE A O 1
ATOM 740 N N . LYS A 1 96 ? -2.475 -13.109 -10.353 1.00 97.69 96 LYS A N 1
ATOM 741 C CA . LYS A 1 96 ? -1.759 -14.152 -11.099 1.00 97.69 96 LYS A CA 1
ATOM 742 C C . LYS A 1 96 ? -2.426 -14.419 -12.451 1.00 97.69 96 LYS A C 1
ATOM 744 O O . LYS A 1 96 ? -3.635 -14.257 -12.593 1.00 97.69 96 LYS A O 1
ATOM 749 N N . ASN A 1 97 ? -1.627 -14.852 -13.425 1.00 96.50 97 ASN A N 1
ATOM 750 C CA . ASN A 1 97 ? -2.099 -15.229 -14.760 1.00 96.50 97 ASN A CA 1
ATOM 751 C C . ASN A 1 97 ? -2.239 -16.752 -14.846 1.00 96.50 97 ASN A C 1
ATOM 753 O O . ASN A 1 97 ? -1.240 -17.469 -14.877 1.00 96.50 97 ASN A O 1
ATOM 757 N N . GLY A 1 98 ? -3.473 -17.235 -14.888 1.00 95.88 98 GLY A N 1
ATOM 758 C CA . GLY A 1 98 ? -3.830 -18.644 -14.791 1.00 95.88 98 GLY A CA 1
ATOM 759 C C . GLY A 1 98 ? -3.896 -19.137 -13.344 1.00 95.88 98 GLY A C 1
ATOM 760 O O . GLY A 1 98 ? -3.338 -18.536 -12.424 1.00 95.88 98 GLY A O 1
ATOM 761 N N . LYS A 1 99 ? -4.568 -20.275 -13.138 1.00 93.12 99 LYS A N 1
ATOM 762 C CA . LYS A 1 99 ? -4.715 -20.897 -11.808 1.00 93.12 99 LYS A CA 1
ATOM 763 C C . LYS A 1 99 ? -3.365 -21.261 -11.184 1.00 93.12 99 LYS A C 1
ATOM 765 O O . LYS A 1 99 ? -3.138 -20.952 -10.019 1.00 93.12 99 LYS A O 1
ATOM 770 N N . GLU A 1 100 ? -2.450 -21.776 -12.000 1.00 93.81 100 GLU A N 1
ATOM 771 C CA . GLU A 1 100 ? -1.077 -22.137 -11.610 1.00 93.81 100 GLU A CA 1
ATOM 772 C C . GLU A 1 100 ? -0.069 -20.994 -11.827 1.00 93.81 100 GLU A C 1
ATOM 774 O O . GLU A 1 100 ? 1.144 -21.187 -11.745 1.00 93.81 100 GLU A O 1
ATOM 779 N N . GLY A 1 101 ? -0.555 -19.794 -12.158 1.00 94.69 101 GLY A N 1
ATOM 780 C CA . GLY A 1 101 ? 0.291 -18.637 -12.408 1.00 94.69 101 GLY A CA 1
ATOM 781 C C . GLY A 1 101 ? 1.071 -18.226 -11.168 1.00 94.69 101 GLY A C 1
ATOM 782 O O . GLY A 1 101 ? 0.529 -18.181 -10.061 1.00 94.69 101 GLY A O 1
ATOM 783 N N . LYS A 1 102 ? 2.335 -17.839 -11.356 1.00 96.31 102 LYS A N 1
ATOM 784 C CA . LYS A 1 102 ? 3.102 -17.198 -10.286 1.00 96.31 102 LYS A CA 1
ATOM 785 C C . LYS A 1 102 ? 2.432 -15.868 -9.921 1.00 96.31 102 LYS A C 1
ATOM 787 O O . LYS A 1 102 ? 2.180 -15.076 -10.830 1.00 96.31 102 LYS A O 1
ATOM 792 N N . PRO A 1 103 ? 2.144 -15.583 -8.641 1.00 97.94 103 PRO A N 1
ATOM 793 C CA . PRO A 1 103 ? 1.529 -14.313 -8.303 1.00 97.94 103 PRO A CA 1
ATOM 794 C C . PRO A 1 103 ? 2.521 -13.146 -8.312 1.00 97.94 103 PRO A C 1
ATOM 796 O O . PRO A 1 103 ? 3.724 -13.315 -8.096 1.00 97.94 103 PRO A O 1
ATOM 799 N N . TYR A 1 104 ? 2.001 -11.947 -8.539 1.00 98.12 104 TYR A N 1
ATOM 800 C CA . TYR A 1 104 ? 2.728 -10.684 -8.488 1.00 98.12 104 TYR A CA 1
ATOM 801 C C . TYR A 1 104 ? 1.943 -9.643 -7.690 1.00 98.12 104 TYR A C 1
ATOM 803 O O . TYR A 1 104 ? 0.714 -9.679 -7.641 1.00 98.12 104 TYR A O 1
ATOM 811 N N . TYR A 1 105 ? 2.667 -8.711 -7.075 1.00 98.31 105 TYR A N 1
ATOM 812 C CA . TYR A 1 105 ? 2.113 -7.594 -6.314 1.00 98.31 105 TYR A CA 1
ATOM 813 C C . TYR A 1 105 ? 2.349 -6.296 -7.079 1.00 98.31 105 TYR A C 1
ATOM 815 O O . TYR A 1 105 ? 3.484 -6.029 -7.475 1.00 98.31 105 TYR A O 1
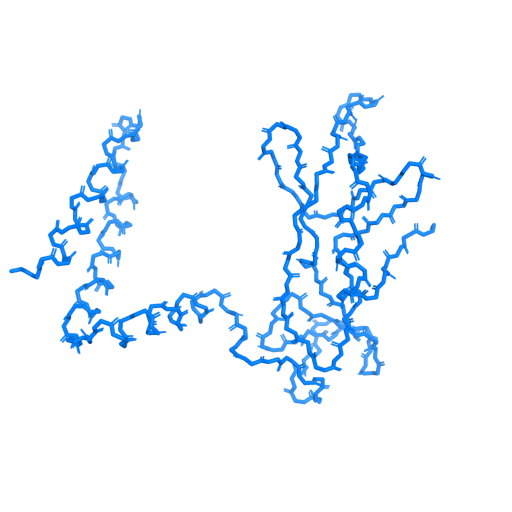ATOM 823 N N . LEU A 1 106 ? 1.289 -5.521 -7.316 1.00 97.31 106 LEU A N 1
ATOM 824 C CA . LEU A 1 106 ? 1.343 -4.287 -8.105 1.00 97.31 106 LEU A CA 1
ATOM 825 C C . LEU A 1 106 ? 2.162 -3.184 -7.424 1.00 97.31 106 LEU A C 1
ATOM 827 O O . LEU A 1 106 ? 2.960 -2.523 -8.088 1.00 97.31 106 LEU A O 1
ATOM 831 N N . ASP A 1 107 ? 2.027 -3.052 -6.104 1.00 96.56 107 ASP A N 1
ATOM 832 C CA . ASP A 1 107 ? 2.580 -1.932 -5.333 1.00 96.56 107 ASP A CA 1
ATOM 833 C C . ASP A 1 107 ? 3.917 -2.277 -4.659 1.00 96.56 107 ASP A C 1
ATOM 835 O O . ASP A 1 107 ? 4.228 -1.782 -3.572 1.00 96.56 107 ASP A O 1
ATOM 839 N N . ALA A 1 108 ? 4.709 -3.172 -5.260 1.00 98.06 108 ALA A N 1
ATOM 840 C CA . ALA A 1 108 ? 5.990 -3.578 -4.681 1.00 98.06 108 ALA A CA 1
ATOM 841 C C . ALA A 1 108 ? 6.990 -2.411 -4.639 1.00 98.06 108 ALA A C 1
ATOM 843 O O . ALA A 1 108 ? 7.732 -2.287 -3.663 1.00 98.06 108 ALA A O 1
ATOM 844 N N . ILE A 1 109 ? 6.976 -1.537 -5.652 1.00 98.50 109 ILE A N 1
ATOM 845 C CA . ILE A 1 109 ? 7.838 -0.353 -5.726 1.00 98.50 109 ILE A CA 1
ATOM 846 C C . ILE A 1 109 ? 7.019 0.901 -6.043 1.00 98.50 109 ILE A C 1
ATOM 848 O O . ILE A 1 109 ? 6.311 0.951 -7.053 1.00 98.50 109 ILE A O 1
ATOM 852 N N . VAL A 1 110 ? 7.188 1.936 -5.223 1.00 98.19 110 VAL A N 1
ATOM 853 C CA . VAL A 1 110 ? 6.781 3.313 -5.515 1.00 98.19 110 VAL A CA 1
ATOM 854 C C . VAL A 1 110 ? 8.028 4.118 -5.866 1.00 98.19 110 VAL A C 1
ATOM 856 O O . VAL A 1 110 ? 8.993 4.159 -5.102 1.00 98.19 110 VAL A O 1
ATOM 859 N N . TRP A 1 111 ? 8.008 4.758 -7.029 1.00 97.81 111 TRP A N 1
ATOM 860 C CA . TRP A 1 111 ? 9.112 5.575 -7.521 1.00 97.81 111 TRP A CA 1
ATOM 861 C C . TRP A 1 111 ? 8.945 7.005 -7.022 1.00 97.81 111 TRP A C 1
ATOM 863 O O . TRP A 1 111 ? 7.899 7.607 -7.260 1.00 97.81 111 TRP A O 1
ATOM 873 N N . GLN A 1 112 ? 9.951 7.540 -6.332 1.00 97.56 112 GLN A N 1
ATOM 874 C CA . GLN A 1 112 ? 9.932 8.886 -5.757 1.00 97.56 112 GLN A CA 1
ATOM 875 C C . GLN A 1 112 ? 10.833 9.822 -6.549 1.00 97.56 112 GLN A C 1
ATOM 877 O O . GLN A 1 112 ? 12.025 9.554 -6.707 1.00 97.56 112 GLN A O 1
ATOM 882 N N . THR A 1 113 ? 10.272 10.917 -7.045 1.00 95.81 113 THR A N 1
ATOM 883 C CA . THR A 1 113 ? 11.013 11.887 -7.854 1.00 95.81 113 THR A CA 1
ATOM 884 C C . THR A 1 113 ? 11.700 12.911 -6.958 1.00 95.81 113 THR A C 1
ATOM 886 O O . THR A 1 113 ? 11.294 13.147 -5.816 1.00 95.81 113 THR A O 1
ATOM 889 N N . GLN A 1 114 ? 12.746 13.562 -7.470 1.00 93.88 114 GLN A N 1
ATOM 890 C CA . GLN A 1 114 ? 13.482 14.586 -6.722 1.00 93.88 114 GLN A CA 1
ATOM 891 C C . GLN A 1 114 ? 12.622 15.796 -6.311 1.00 93.88 114 GLN A C 1
ATOM 893 O O . GLN A 1 114 ? 13.016 16.538 -5.414 1.00 93.88 114 GLN A O 1
ATOM 898 N N . ASN A 1 115 ? 11.457 15.972 -6.939 1.00 90.81 115 ASN A N 1
ATOM 899 C CA . ASN A 1 115 ? 10.519 17.065 -6.690 1.00 90.81 115 ASN A CA 1
ATOM 900 C C . ASN A 1 115 ? 9.402 16.689 -5.696 1.00 90.81 115 ASN A C 1
ATOM 902 O O . ASN A 1 115 ? 8.452 17.446 -5.516 1.00 90.81 115 ASN A O 1
ATOM 906 N N . GLY A 1 116 ? 9.504 15.525 -5.042 1.00 88.69 116 GLY A N 1
ATOM 907 C CA . GLY A 1 116 ? 8.518 15.047 -4.066 1.00 88.69 116 GLY A CA 1
ATOM 908 C C . GLY A 1 116 ? 7.321 14.319 -4.683 1.00 88.69 116 GLY A C 1
ATOM 909 O O . GLY A 1 116 ? 6.425 13.896 -3.953 1.00 88.69 116 GLY A O 1
ATOM 910 N N . GLY A 1 117 ? 7.309 14.132 -6.006 1.00 93.44 117 GLY A N 1
ATOM 911 C CA . GLY A 1 117 ? 6.323 13.304 -6.693 1.00 93.44 117 GLY A CA 1
ATOM 912 C C . GLY A 1 117 ? 6.505 11.820 -6.374 1.00 93.44 117 GLY A C 1
ATOM 913 O O . GLY A 1 117 ? 7.586 11.367 -5.990 1.00 93.44 117 GLY A O 1
ATOM 914 N N . SER A 1 118 ? 5.438 11.037 -6.519 1.00 96.19 118 SER A N 1
ATOM 915 C CA . SER A 1 118 ? 5.486 9.579 -6.382 1.00 96.19 118 SER A CA 1
ATOM 916 C C . SER A 1 118 ? 4.553 8.914 -7.383 1.00 96.19 118 SER A C 1
ATOM 918 O O . SER A 1 118 ? 3.442 9.396 -7.593 1.00 96.19 118 SER A O 1
ATOM 920 N N . TYR A 1 119 ? 4.985 7.808 -7.988 1.00 95.62 119 TYR A N 1
ATOM 921 C CA . TYR A 1 119 ? 4.164 7.070 -8.949 1.00 95.62 119 TYR A CA 1
ATOM 922 C C . TYR A 1 119 ? 4.422 5.559 -8.915 1.00 95.62 119 TYR A C 1
ATOM 924 O O . TYR A 1 119 ? 5.467 5.083 -8.458 1.00 95.62 119 TYR A O 1
ATOM 932 N N . THR A 1 120 ? 3.455 4.802 -9.431 1.00 94.69 120 THR A N 1
ATOM 933 C CA . THR A 1 120 ? 3.602 3.387 -9.783 1.00 94.69 120 THR A CA 1
ATOM 934 C C . THR A 1 120 ? 3.644 3.259 -11.306 1.00 94.69 120 THR A C 1
ATOM 936 O O . THR A 1 120 ? 3.000 4.012 -12.031 1.00 94.69 120 THR A O 1
ATOM 939 N N . GLY A 1 121 ? 4.474 2.359 -11.820 1.00 94.44 121 GLY A N 1
ATOM 940 C CA . GLY A 1 121 ? 4.780 2.293 -13.245 1.00 94.44 121 GLY A CA 1
ATOM 941 C C . GLY A 1 121 ? 6.085 1.558 -13.467 1.00 94.44 121 GLY A C 1
ATOM 942 O O . GLY A 1 121 ? 6.148 0.348 -13.271 1.00 94.44 121 GLY A O 1
ATOM 943 N N . SER A 1 122 ? 7.132 2.271 -13.863 1.00 95.62 122 SER A N 1
ATOM 944 C CA . SER A 1 122 ? 8.445 1.681 -14.127 1.00 95.62 122 SER A CA 1
ATOM 945 C C . SER A 1 122 ? 9.545 2.731 -14.176 1.00 95.62 122 SER A C 1
ATOM 947 O O . SER A 1 122 ? 9.285 3.819 -14.684 1.00 95.62 122 SER A O 1
ATOM 949 N N . ALA A 1 123 ? 10.762 2.352 -13.795 1.00 96.50 123 ALA A N 1
ATOM 950 C CA . ALA A 1 123 ? 11.963 3.171 -13.929 1.00 96.50 123 ALA A CA 1
ATOM 951 C C . ALA A 1 123 ? 13.070 2.430 -14.699 1.00 96.50 123 ALA A C 1
ATOM 953 O O . ALA A 1 123 ? 13.063 1.199 -14.797 1.00 96.50 123 ALA A O 1
ATOM 954 N N . ILE A 1 124 ? 14.005 3.194 -15.255 1.00 95.62 124 ILE A N 1
ATOM 955 C CA . ILE A 1 124 ? 15.135 2.729 -16.061 1.00 95.62 124 ILE A CA 1
ATOM 956 C C . ILE A 1 124 ? 16.381 2.610 -15.170 1.00 95.62 124 ILE A C 1
ATOM 958 O O . ILE A 1 124 ? 16.634 3.464 -14.321 1.00 95.62 124 ILE A O 1
ATOM 962 N N . LEU A 1 125 ? 17.150 1.539 -15.336 1.00 94.94 125 LEU A N 1
ATOM 963 C CA . LEU A 1 125 ? 18.454 1.335 -14.700 1.00 94.94 125 LEU A CA 1
ATOM 964 C C . LEU A 1 125 ? 19.574 1.989 -15.517 1.00 94.94 125 LEU A C 1
ATOM 966 O O . LEU A 1 125 ? 19.391 2.337 -16.683 1.00 94.94 125 LEU A O 1
ATOM 970 N N . ALA A 1 126 ? 20.768 2.107 -14.942 1.00 91.75 126 ALA A N 1
ATOM 971 C CA . ALA A 1 126 ? 21.932 2.672 -15.625 1.00 91.75 126 ALA A CA 1
ATOM 972 C C . ALA A 1 126 ? 22.337 1.886 -16.888 1.00 91.75 126 ALA A C 1
ATOM 974 O O . ALA A 1 126 ? 22.923 2.459 -17.805 1.00 91.75 126 ALA A O 1
ATOM 975 N N . ASP A 1 127 ? 22.009 0.592 -16.955 1.00 91.88 127 ASP A N 1
ATOM 976 C CA . ASP A 1 127 ? 22.242 -0.271 -18.120 1.00 91.88 127 ASP A CA 1
ATOM 977 C C . ASP A 1 127 ? 21.117 -0.220 -19.176 1.00 91.88 127 ASP A C 1
ATOM 979 O O . ASP A 1 127 ? 21.165 -0.950 -20.167 1.00 91.88 127 ASP A O 1
ATOM 983 N N . GLY A 1 128 ? 20.115 0.645 -18.982 1.00 91.19 128 GLY A N 1
ATOM 984 C CA . GLY A 1 128 ? 18.987 0.845 -19.893 1.00 91.19 128 GLY A CA 1
ATOM 985 C C . GLY A 1 128 ? 17.810 -0.109 -19.673 1.00 91.19 128 GLY A C 1
ATOM 986 O O . GLY A 1 128 ? 16.774 0.048 -20.319 1.00 91.19 128 GLY A O 1
ATOM 987 N N . LYS A 1 129 ? 17.917 -1.079 -18.757 1.00 93.38 129 LYS A N 1
ATOM 988 C CA . LYS A 1 129 ? 16.816 -2.007 -18.466 1.00 93.38 129 LYS A CA 1
ATOM 989 C C . LYS A 1 129 ? 15.693 -1.336 -17.698 1.00 93.38 129 LYS A C 1
ATOM 991 O O . LYS A 1 129 ? 15.922 -0.471 -16.856 1.00 93.38 129 LYS A O 1
ATOM 996 N N . LYS A 1 130 ? 14.465 -1.802 -17.925 1.00 95.25 130 LYS A N 1
ATOM 997 C CA . LYS A 1 130 ? 13.261 -1.240 -17.313 1.00 95.25 130 LYS A CA 1
ATOM 998 C C . LYS A 1 130 ? 12.718 -2.149 -16.212 1.00 95.25 130 LYS A C 1
ATOM 1000 O O . LYS A 1 130 ? 12.377 -3.310 -16.452 1.00 95.25 130 LYS A O 1
ATOM 1005 N N . ILE A 1 131 ? 12.593 -1.599 -15.007 1.00 97.06 131 ILE A N 1
ATOM 1006 C CA . ILE A 1 131 ? 12.026 -2.281 -13.842 1.00 97.06 131 ILE A CA 1
ATOM 1007 C C . ILE A 1 131 ? 10.616 -1.747 -13.591 1.00 97.06 131 ILE A C 1
ATOM 1009 O O . ILE A 1 131 ? 10.462 -0.560 -13.301 1.00 97.06 131 ILE A O 1
ATOM 1013 N N . PRO A 1 132 ? 9.570 -2.582 -13.696 1.00 97.25 132 PRO A N 1
ATOM 1014 C CA . PRO A 1 132 ? 8.219 -2.187 -13.334 1.00 97.25 132 PRO A CA 1
ATOM 1015 C C . PRO A 1 132 ? 8.028 -2.141 -11.811 1.00 97.25 132 PRO A C 1
ATOM 1017 O O . PRO A 1 132 ? 8.712 -2.831 -11.059 1.00 97.25 132 PRO A O 1
ATOM 1020 N N . SER A 1 133 ? 7.027 -1.391 -11.350 1.00 97.94 133 SER A N 1
ATOM 1021 C CA . SER A 1 133 ? 6.607 -1.365 -9.946 1.00 97.94 133 SER A CA 1
ATOM 1022 C C . SER A 1 133 ? 6.166 -2.731 -9.455 1.00 97.94 133 SER A C 1
ATOM 1024 O O . SER A 1 133 ? 6.457 -3.093 -8.319 1.00 97.94 133 SER A O 1
ATOM 1026 N N . ARG A 1 134 ? 5.493 -3.499 -10.321 1.00 97.75 134 ARG A N 1
ATOM 1027 C CA . ARG A 1 134 ? 5.003 -4.829 -9.975 1.00 97.75 134 ARG A CA 1
ATOM 1028 C C . ARG A 1 134 ? 6.138 -5.847 -9.943 1.00 97.75 134 ARG A C 1
ATOM 1030 O O . ARG A 1 134 ? 6.882 -5.975 -10.917 1.00 97.75 134 ARG A O 1
ATOM 1037 N N . GLN A 1 135 ? 6.211 -6.629 -8.875 1.00 98.38 135 GLN A N 1
ATOM 1038 C CA . GLN A 1 135 ? 7.233 -7.662 -8.695 1.00 98.38 135 GLN A CA 1
ATOM 1039 C C . GLN A 1 135 ? 6.590 -9.010 -8.356 1.00 98.38 135 GLN A C 1
ATOM 1041 O O . GLN A 1 135 ? 5.472 -9.066 -7.836 1.00 98.38 135 GLN A O 1
ATOM 1046 N N . TRP A 1 136 ? 7.277 -10.105 -8.680 1.00 98.25 136 TRP A N 1
ATOM 1047 C CA . TRP A 1 136 ? 6.777 -11.450 -8.403 1.00 98.25 136 TRP A CA 1
ATOM 1048 C C . TRP A 1 136 ? 6.915 -11.762 -6.912 1.00 98.25 136 TRP A C 1
ATOM 1050 O O . TRP A 1 136 ? 7.945 -11.470 -6.299 1.00 98.25 136 TRP A O 1
ATOM 1060 N N . VAL A 1 137 ? 5.887 -12.372 -6.322 1.00 97.81 137 VAL A N 1
ATOM 1061 C CA . VAL A 1 137 ? 5.860 -12.655 -4.880 1.00 97.81 137 VAL A CA 1
ATOM 1062 C C . VAL A 1 137 ? 6.291 -14.085 -4.576 1.00 97.81 137 VAL A C 1
ATOM 1064 O O . VAL A 1 137 ? 6.112 -14.998 -5.386 1.00 97.81 137 VAL A O 1
ATOM 1067 N N . ARG A 1 138 ? 6.821 -14.280 -3.368 1.00 97.38 138 ARG A N 1
ATOM 1068 C CA . ARG A 1 138 ? 7.090 -15.595 -2.776 1.00 97.38 138 ARG A CA 1
ATOM 1069 C C . ARG A 1 138 ? 6.023 -15.870 -1.724 1.00 97.38 138 ARG A C 1
ATOM 1071 O O . ARG A 1 138 ? 5.753 -15.006 -0.895 1.00 97.38 138 ARG A O 1
ATOM 1078 N N . LEU A 1 139 ? 5.405 -17.045 -1.781 1.00 96.38 139 LEU A N 1
ATOM 1079 C CA . LEU A 1 139 ? 4.369 -17.450 -0.834 1.00 96.38 139 LEU A CA 1
ATOM 1080 C C . LEU A 1 139 ? 4.991 -18.208 0.359 1.00 96.38 139 LEU A C 1
ATOM 1082 O O . LEU A 1 139 ? 5.919 -18.990 0.144 1.00 96.38 139 LEU A O 1
ATOM 1086 N N . PRO A 1 140 ? 4.487 -18.021 1.595 1.00 97.19 140 PRO A N 1
ATOM 1087 C CA . PRO A 1 140 ? 3.441 -17.072 1.970 1.00 97.19 140 PRO A CA 1
ATOM 1088 C C . PRO A 1 140 ? 3.926 -15.613 1.894 1.00 97.19 140 PRO A C 1
ATOM 1090 O O . PRO A 1 140 ? 5.076 -15.314 2.205 1.00 97.19 140 PRO A O 1
ATOM 1093 N N . PHE A 1 141 ? 3.041 -14.707 1.482 1.00 97.75 141 PHE A N 1
ATOM 1094 C CA . PHE A 1 141 ? 3.389 -13.332 1.119 1.00 97.75 141 PHE A CA 1
ATOM 1095 C C . PHE A 1 141 ? 2.750 -12.295 2.049 1.00 97.75 141 PHE A C 1
ATOM 1097 O O . PHE A 1 141 ? 1.538 -12.310 2.257 1.00 97.75 141 PHE A O 1
ATOM 1104 N N . THR A 1 142 ? 3.541 -11.339 2.537 1.00 97.31 142 THR A N 1
ATOM 1105 C CA . THR A 1 142 ? 3.044 -10.150 3.245 1.00 97.31 142 THR A CA 1
ATOM 1106 C C . THR A 1 142 ? 3.284 -8.914 2.374 1.00 97.31 142 THR A C 1
ATOM 1108 O O . THR A 1 142 ? 4.427 -8.655 2.014 1.00 97.31 142 THR A O 1
ATOM 1111 N N . PRO A 1 143 ? 2.261 -8.113 2.031 1.00 96.81 143 PRO A N 1
ATOM 1112 C CA . PRO A 1 143 ? 2.465 -6.908 1.229 1.00 96.81 143 PRO A CA 1
ATOM 1113 C C . PRO A 1 143 ? 3.482 -5.941 1.850 1.00 96.81 143 PRO A C 1
ATOM 1115 O O . PRO A 1 143 ? 3.336 -5.535 3.005 1.00 96.81 143 PRO A O 1
ATOM 1118 N N . LYS A 1 144 ? 4.507 -5.558 1.078 1.00 96.94 144 LYS A N 1
ATOM 1119 C CA . LYS A 1 144 ? 5.515 -4.563 1.477 1.00 96.94 144 LYS A CA 1
ATOM 1120 C C . LYS A 1 144 ? 5.873 -3.658 0.303 1.00 96.94 144 LYS A C 1
ATOM 1122 O O . LYS A 1 144 ? 6.390 -4.125 -0.705 1.00 96.94 144 LYS A O 1
ATOM 1127 N N . THR A 1 145 ? 5.638 -2.364 0.451 1.00 97.50 145 THR A N 1
ATOM 1128 C CA . THR A 1 145 ? 6.006 -1.367 -0.558 1.00 97.50 145 THR A CA 1
ATOM 1129 C C . THR A 1 145 ? 7.372 -0.780 -0.234 1.00 97.50 145 THR A C 1
ATOM 1131 O O . THR A 1 145 ? 7.634 -0.403 0.909 1.00 97.50 145 THR A O 1
ATOM 1134 N N . PHE A 1 146 ? 8.234 -0.703 -1.242 1.00 98.31 146 PHE A N 1
ATOM 1135 C CA . PHE A 1 146 ? 9.521 -0.024 -1.168 1.00 98.31 146 PHE A CA 1
ATOM 1136 C C . PHE A 1 146 ? 9.455 1.299 -1.922 1.00 98.31 146 PHE A C 1
ATOM 1138 O O . PHE A 1 146 ? 8.876 1.368 -3.003 1.00 98.31 146 PHE A O 1
ATOM 1145 N N . TYR A 1 147 ? 10.064 2.335 -1.358 1.00 97.62 147 TYR A N 1
ATOM 1146 C CA . TYR A 1 147 ? 10.140 3.655 -1.972 1.00 97.62 147 TYR A CA 1
ATOM 1147 C C . TYR A 1 147 ? 11.543 3.855 -2.527 1.00 97.62 147 TYR A C 1
ATOM 1149 O O . TYR A 1 147 ? 12.513 3.798 -1.772 1.00 97.62 147 TYR A O 1
ATOM 1157 N N . ILE A 1 148 ? 11.646 4.031 -3.843 1.00 98.00 148 ILE A N 1
ATOM 1158 C CA . ILE A 1 148 ? 12.924 4.075 -4.554 1.00 98.00 148 ILE A CA 1
ATOM 1159 C C . ILE A 1 148 ? 13.061 5.416 -5.251 1.00 98.00 148 ILE A C 1
ATOM 1161 O O . ILE A 1 148 ? 12.189 5.820 -6.021 1.00 98.00 148 ILE A O 1
ATOM 1165 N N . ASN A 1 149 ? 14.174 6.095 -4.997 1.00 97.94 149 ASN A N 1
ATOM 1166 C CA . ASN A 1 149 ? 14.430 7.399 -5.586 1.00 97.94 149 ASN A CA 1
ATOM 1167 C C . ASN A 1 149 ? 14.780 7.280 -7.073 1.00 97.94 149 ASN A C 1
ATOM 1169 O O . ASN A 1 149 ? 15.661 6.507 -7.462 1.00 97.94 149 ASN A O 1
ATOM 1173 N N . VAL A 1 150 ? 14.145 8.113 -7.886 1.00 97.56 150 VAL A N 1
ATOM 1174 C CA . VAL A 1 150 ? 14.404 8.258 -9.318 1.00 97.56 150 VAL A CA 1
ATOM 1175 C C . VAL A 1 150 ? 14.742 9.706 -9.655 1.00 97.56 150 VAL A C 1
ATOM 1177 O O . VAL A 1 150 ? 14.415 10.633 -8.913 1.00 97.56 150 VAL A O 1
ATOM 1180 N N . ILE A 1 151 ? 15.420 9.885 -10.780 1.00 95.94 151 ILE A N 1
ATOM 1181 C CA . ILE A 1 151 ? 15.650 11.171 -11.421 1.00 95.94 151 ILE A CA 1
ATOM 1182 C C . ILE A 1 151 ? 14.682 11.252 -12.591 1.00 95.94 151 ILE A C 1
ATOM 1184 O O . ILE A 1 151 ? 14.791 10.459 -13.525 1.00 95.94 151 ILE A O 1
ATOM 1188 N N . GLU A 1 152 ? 13.745 12.192 -12.530 1.00 94.31 152 GLU A N 1
ATOM 1189 C CA . GLU A 1 152 ? 12.909 12.541 -13.679 1.00 94.31 152 GLU A CA 1
ATOM 1190 C C . GLU A 1 152 ? 13.651 13.526 -14.589 1.00 94.31 152 GLU A C 1
ATOM 1192 O O . GLU A 1 152 ? 14.274 14.482 -14.107 1.00 94.31 152 GLU A O 1
ATOM 1197 N N . LYS A 1 153 ? 13.603 13.278 -15.899 1.00 92.75 153 LYS A N 1
ATOM 1198 C CA . LYS A 1 153 ? 14.191 14.133 -16.929 1.00 92.75 153 LYS A CA 1
ATOM 1199 C C . LYS A 1 153 ? 13.276 14.183 -18.148 1.00 92.75 153 LYS A C 1
ATOM 1201 O O . LYS A 1 153 ? 12.984 13.151 -18.742 1.00 92.75 153 LYS A O 1
ATOM 1206 N N . GLU A 1 154 ? 12.898 15.389 -18.551 1.00 92.31 154 GLU A N 1
ATOM 1207 C CA . GLU A 1 154 ? 12.208 15.620 -19.818 1.00 92.31 154 GLU A CA 1
ATOM 1208 C C . GLU A 1 154 ? 13.187 15.401 -20.984 1.00 92.31 154 GLU A C 1
ATOM 1210 O O . GLU A 1 154 ? 14.261 16.016 -21.041 1.00 92.31 154 GLU A O 1
ATOM 1215 N N . VAL A 1 155 ? 12.855 14.475 -21.883 1.00 91.56 155 VAL A N 1
ATOM 1216 C CA . VAL A 1 155 ? 13.689 14.104 -23.042 1.00 91.56 155 VAL A CA 1
ATOM 1217 C C . VAL A 1 155 ? 13.138 14.643 -24.360 1.00 91.56 155 VAL A C 1
ATOM 1219 O O . VAL A 1 155 ? 13.906 14.878 -25.295 1.00 91.56 155 VAL A O 1
ATOM 1222 N N . ALA A 1 156 ? 11.836 14.905 -24.412 1.00 90.62 156 ALA A N 1
ATOM 1223 C CA . ALA A 1 156 ? 11.137 15.631 -25.464 1.00 90.62 156 ALA A CA 1
ATOM 1224 C C . ALA A 1 156 ? 9.924 16.347 -24.836 1.00 90.62 156 ALA A C 1
ATOM 1226 O O . ALA A 1 156 ? 9.567 16.012 -23.708 1.00 90.62 156 ALA A O 1
ATOM 1227 N N . PRO A 1 157 ? 9.292 17.320 -25.520 1.00 93.94 157 PRO A N 1
ATOM 1228 C CA . PRO A 1 157 ? 8.110 17.990 -24.981 1.00 93.94 157 PRO A CA 1
ATOM 1229 C C . PRO A 1 157 ? 7.036 16.978 -24.556 1.00 93.94 157 PRO A C 1
ATOM 1231 O O . PRO A 1 157 ? 6.608 16.172 -25.383 1.00 93.94 157 PRO A O 1
ATOM 1234 N N . ASP A 1 158 ? 6.639 17.028 -23.281 1.00 88.06 158 ASP A N 1
ATOM 1235 C CA . ASP A 1 158 ? 5.679 16.111 -22.639 1.00 88.06 158 ASP A CA 1
ATOM 1236 C C . ASP A 1 158 ? 6.122 14.630 -22.555 1.00 88.06 158 ASP A C 1
ATOM 1238 O O . ASP A 1 158 ? 5.300 13.750 -22.292 1.00 88.06 158 ASP A O 1
ATOM 1242 N N . ASP A 1 159 ? 7.417 14.337 -22.720 1.00 89.81 159 ASP A N 1
ATOM 1243 C CA . ASP A 1 159 ? 7.983 12.986 -22.617 1.00 89.81 159 ASP A CA 1
ATOM 1244 C C . ASP A 1 159 ? 9.098 12.927 -21.567 1.00 89.81 159 ASP A C 1
ATOM 1246 O O . ASP A 1 159 ? 10.111 13.633 -21.645 1.00 89.81 159 ASP A O 1
ATOM 1250 N N . TRP A 1 160 ? 8.900 12.072 -20.566 1.00 90.31 160 TRP A N 1
ATOM 1251 C CA . TRP A 1 160 ? 9.725 12.011 -19.366 1.00 90.31 160 TRP A CA 1
ATOM 1252 C C . TRP A 1 160 ? 10.331 10.628 -19.184 1.00 90.31 160 TRP A C 1
ATOM 1254 O O . TRP A 1 160 ? 9.633 9.613 -19.131 1.00 90.31 160 TRP A O 1
ATOM 1264 N N . GLU A 1 161 ? 11.642 10.606 -18.984 1.00 92.88 161 GLU A N 1
ATOM 1265 C CA . GLU A 1 161 ? 12.361 9.423 -18.540 1.00 92.88 161 GLU A CA 1
ATOM 1266 C C . GLU A 1 161 ? 12.616 9.489 -17.037 1.00 92.88 161 GLU A C 1
ATOM 1268 O O . GLU A 1 161 ? 12.947 10.536 -16.474 1.00 92.88 161 GLU A O 1
ATOM 1273 N N . PHE A 1 162 ? 12.487 8.334 -16.388 1.00 95.69 162 PHE A N 1
ATOM 1274 C CA . PHE A 1 162 ? 12.728 8.178 -14.963 1.00 95.69 162 PHE A CA 1
ATOM 1275 C C . PHE A 1 162 ? 13.816 7.139 -14.751 1.00 95.69 162 PHE A C 1
ATOM 1277 O O . PHE A 1 162 ? 13.594 5.950 -14.987 1.00 95.69 162 PHE A O 1
ATOM 1284 N N . THR A 1 163 ? 14.973 7.579 -14.272 1.00 96.69 163 THR A N 1
ATOM 1285 C CA . THR A 1 163 ? 16.131 6.706 -14.050 1.00 96.69 163 THR A CA 1
ATOM 1286 C C . THR A 1 163 ? 16.353 6.502 -12.563 1.00 96.69 163 THR A C 1
ATOM 1288 O O . THR A 1 163 ? 16.283 7.455 -11.788 1.00 96.69 163 THR A O 1
ATOM 1291 N N . VAL A 1 164 ? 16.626 5.272 -12.134 1.00 97.06 164 VAL A N 1
ATOM 1292 C CA . VAL A 1 164 ? 16.912 4.966 -10.728 1.00 97.06 164 VAL A CA 1
ATOM 1293 C C . VAL A 1 164 ? 18.143 5.751 -10.276 1.00 97.06 164 VAL A C 1
ATOM 1295 O O . VAL A 1 164 ? 19.214 5.653 -10.868 1.00 97.06 164 VAL A O 1
ATOM 1298 N N . LYS A 1 165 ? 17.980 6.555 -9.219 1.00 96.31 165 LYS A N 1
ATOM 1299 C CA . LYS A 1 165 ? 19.031 7.449 -8.715 1.00 96.31 165 LYS A CA 1
ATOM 1300 C C . LYS A 1 165 ? 20.185 6.673 -8.082 1.00 96.31 165 LYS A C 1
ATOM 1302 O O . LYS A 1 165 ? 21.339 7.069 -8.202 1.00 96.31 165 LYS A O 1
ATOM 1307 N N . ASP A 1 166 ? 19.849 5.611 -7.358 1.00 95.75 166 ASP A N 1
ATOM 1308 C CA . ASP A 1 166 ? 20.791 4.748 -6.655 1.00 95.75 166 ASP A CA 1
ATOM 1309 C C . ASP A 1 166 ? 20.225 3.323 -6.606 1.00 95.75 166 ASP A C 1
ATOM 1311 O O . ASP A 1 166 ? 19.278 3.022 -5.877 1.00 95.75 166 ASP A O 1
ATOM 1315 N N . GLU A 1 167 ? 20.807 2.448 -7.426 1.00 95.38 167 GLU A N 1
ATOM 1316 C CA . GLU A 1 167 ? 20.352 1.068 -7.597 1.00 95.38 167 GLU A CA 1
ATOM 1317 C C . GLU A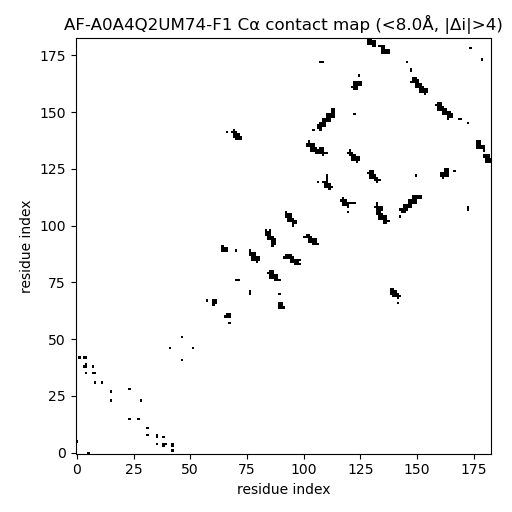 1 167 ? 20.569 0.199 -6.354 1.00 95.38 167 GLU A C 1
ATOM 1319 O O . GLU A 1 167 ? 19.951 -0.860 -6.238 1.00 95.38 167 GLU A O 1
ATOM 1324 N N . THR A 1 168 ? 21.377 0.635 -5.380 1.00 96.62 168 THR A N 1
ATOM 1325 C CA . THR A 1 168 ? 21.550 -0.122 -4.130 1.00 96.62 168 THR A CA 1
ATOM 1326 C C . THR A 1 168 ? 20.253 -0.187 -3.320 1.00 96.62 168 THR A C 1
ATOM 1328 O O . THR A 1 168 ? 20.022 -1.174 -2.620 1.00 96.62 168 THR A O 1
ATOM 1331 N N . GLN A 1 169 ? 19.343 0.780 -3.500 1.00 96.25 169 GLN A N 1
ATOM 1332 C CA . GLN A 1 169 ? 18.002 0.760 -2.902 1.00 96.25 169 GLN A CA 1
ATOM 1333 C C . GLN A 1 169 ? 17.162 -0.432 -3.391 1.00 96.25 169 GLN A C 1
ATOM 1335 O O . GLN A 1 169 ? 16.285 -0.912 -2.674 1.00 96.25 169 GLN A O 1
ATOM 1340 N N . LEU A 1 170 ? 17.449 -0.966 -4.585 1.00 96.94 170 LEU A N 1
ATOM 1341 C CA . LEU A 1 170 ? 16.752 -2.133 -5.129 1.00 96.94 170 LEU A CA 1
ATOM 1342 C C . LEU A 1 170 ? 17.222 -3.458 -4.514 1.00 96.94 170 LEU A C 1
ATOM 1344 O O . LEU A 1 170 ? 16.544 -4.475 -4.670 1.00 96.94 170 LEU A O 1
ATOM 1348 N N . ALA A 1 171 ? 18.346 -3.476 -3.792 1.00 96.88 171 ALA A N 1
ATOM 1349 C CA . ALA A 1 171 ? 18.857 -4.700 -3.179 1.00 96.88 171 ALA A CA 1
ATOM 1350 C C . ALA A 1 171 ? 17.856 -5.290 -2.173 1.00 96.88 171 ALA A C 1
ATOM 1352 O O . ALA A 1 171 ? 17.595 -6.493 -2.199 1.00 96.88 171 ALA A O 1
ATOM 1353 N N . GLU A 1 172 ? 17.238 -4.454 -1.330 1.00 96.81 172 GLU A N 1
ATOM 1354 C CA . GLU A 1 172 ? 16.228 -4.919 -0.370 1.00 96.81 172 GLU A CA 1
ATOM 1355 C C . GLU A 1 172 ? 14.936 -5.359 -1.075 1.00 96.8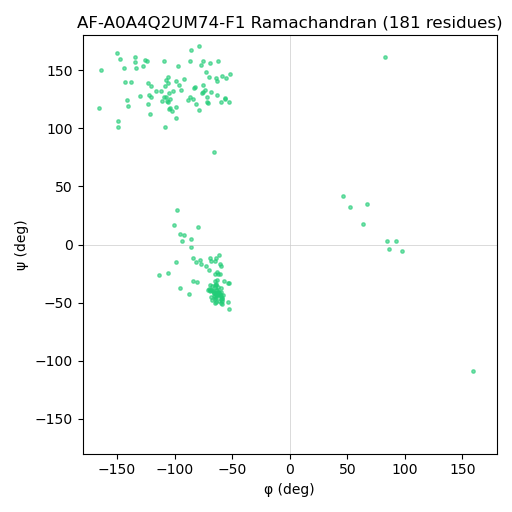1 172 GLU A C 1
ATOM 1357 O O . GLU A 1 172 ? 14.315 -6.349 -0.677 1.00 96.81 172 GLU A O 1
ATOM 1362 N N . VAL A 1 173 ? 14.572 -4.684 -2.171 1.00 97.44 173 VAL A N 1
ATOM 1363 C CA . VAL A 1 173 ? 13.421 -5.059 -3.003 1.00 97.44 173 VAL A CA 1
ATOM 1364 C C . VAL A 1 173 ? 13.594 -6.479 -3.521 1.00 97.44 173 VAL A C 1
ATOM 1366 O O . VAL A 1 173 ? 12.705 -7.303 -3.338 1.00 97.44 173 VAL A O 1
ATOM 1369 N N . PHE A 1 174 ? 14.740 -6.792 -4.127 1.00 97.38 174 PHE A N 1
ATOM 1370 C CA . PHE A 1 174 ? 14.990 -8.102 -4.739 1.00 97.38 174 PHE A CA 1
ATOM 1371 C C . PHE A 1 174 ? 15.416 -9.181 -3.731 1.00 97.38 174 PHE A C 1
ATOM 1373 O O . PHE A 1 174 ? 15.332 -10.379 -4.012 1.00 97.38 174 PHE A O 1
ATOM 1380 N N . ALA A 1 175 ? 15.810 -8.786 -2.518 1.00 97.50 175 ALA A N 1
ATOM 1381 C CA . ALA A 1 175 ? 15.881 -9.710 -1.394 1.00 97.50 175 ALA A CA 1
ATOM 1382 C C . ALA A 1 175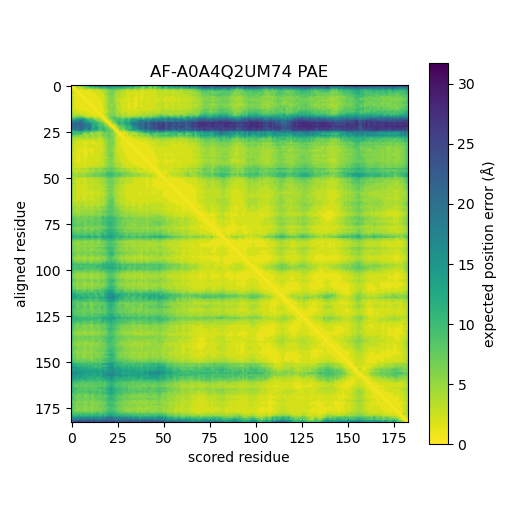 ? 14.478 -10.186 -0.983 1.00 97.50 175 ALA A C 1
ATOM 1384 O O . ALA A 1 175 ? 14.314 -11.353 -0.623 1.00 97.50 175 ALA A O 1
ATOM 1385 N N . TYR A 1 176 ? 13.464 -9.319 -1.075 1.00 97.94 176 TYR A N 1
ATOM 1386 C CA . TYR A 1 176 ? 12.085 -9.627 -0.691 1.00 97.94 176 TYR A CA 1
ATOM 1387 C C . TYR A 1 176 ? 11.252 -10.254 -1.824 1.00 97.94 176 TYR A C 1
ATOM 1389 O O . TYR A 1 176 ? 10.536 -11.231 -1.607 1.00 97.94 176 TYR A O 1
ATOM 1397 N N . TYR A 1 177 ? 11.381 -9.719 -3.035 1.00 98.19 177 TYR A N 1
ATOM 1398 C CA . TYR A 1 177 ? 10.638 -10.097 -4.233 1.00 98.19 177 TYR A CA 1
ATOM 1399 C C . TYR A 1 177 ? 11.512 -10.823 -5.252 1.00 98.19 177 TYR A C 1
ATOM 1401 O O . TYR A 1 177 ? 12.727 -10.644 -5.293 1.00 98.19 177 TYR A O 1
ATOM 1409 N N . ASP A 1 178 ? 10.888 -11.594 -6.140 1.00 97.31 178 ASP A N 1
ATOM 1410 C CA . ASP A 1 178 ? 11.569 -12.061 -7.345 1.00 97.31 178 ASP A CA 1
ATOM 1411 C C . ASP A 1 178 ? 11.488 -10.982 -8.433 1.00 97.31 178 ASP A C 1
ATOM 1413 O O . ASP A 1 178 ? 10.398 -10.515 -8.784 1.00 97.31 178 ASP A O 1
ATOM 1417 N N . ARG A 1 179 ? 12.658 -10.592 -8.959 1.00 95.12 179 ARG A N 1
ATOM 1418 C CA . ARG A 1 179 ? 12.804 -9.502 -9.932 1.00 95.12 179 ARG A CA 1
ATOM 1419 C C . ARG A 1 179 ? 11.943 -9.750 -11.168 1.00 95.12 179 ARG A C 1
ATOM 1421 O O . ARG A 1 179 ? 12.061 -10.775 -11.837 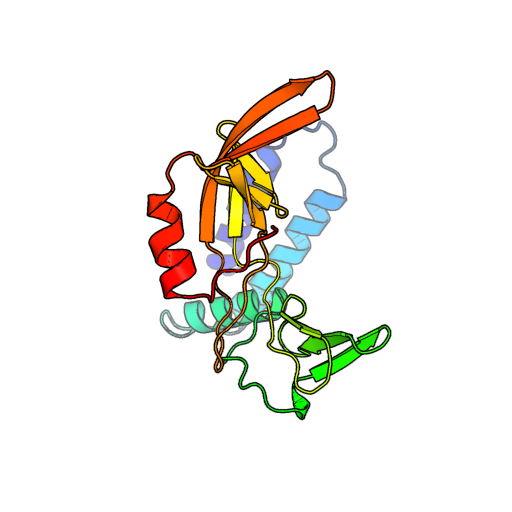1.00 95.12 179 ARG A O 1
ATOM 1428 N N . ASN A 1 180 ? 11.109 -8.772 -11.475 1.00 91.25 180 ASN A N 1
ATOM 1429 C CA . ASN A 1 180 ? 10.404 -8.625 -12.732 1.00 91.25 180 ASN A CA 1
ATOM 1430 C C . ASN A 1 180 ? 11.128 -7.565 -13.570 1.00 91.25 180 ASN A C 1
ATOM 1432 O O . ASN A 1 180 ? 11.451 -6.494 -13.058 1.00 91.25 180 ASN A O 1
ATOM 1436 N N . GLU A 1 181 ? 11.391 -7.866 -14.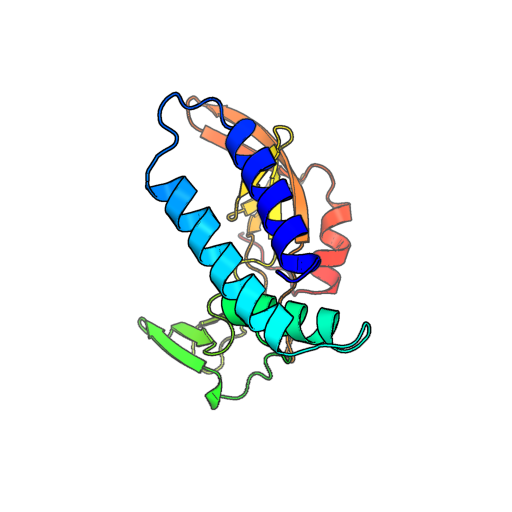835 1.00 85.50 181 GLU A N 1
ATOM 1437 C CA . GLU A 1 181 ? 12.124 -7.017 -15.778 1.00 85.50 181 GLU A CA 1
ATOM 1438 C C . GLU A 1 181 ? 11.407 -7.056 -17.126 1.00 85.50 181 GLU A C 1
ATOM 1440 O O . GLU A 1 181 ? 10.916 -8.109 -17.535 1.00 85.50 181 GLU A O 1
ATOM 1445 N N . ILE A 1 182 ? 11.328 -5.906 -17.794 1.00 81.38 182 ILE A N 1
ATOM 1446 C CA . ILE A 1 182 ? 10.817 -5.810 -19.162 1.00 81.38 182 ILE A CA 1
ATOM 1447 C C . ILE A 1 182 ? 12.039 -5.776 -20.084 1.00 81.38 182 ILE A C 1
ATOM 1449 O O . ILE A 1 182 ? 12.872 -4.879 -19.946 1.00 81.38 182 ILE A O 1
ATOM 1453 N N . VAL A 1 183 ? 12.143 -6.781 -20.959 1.00 60.19 183 VAL A N 1
ATOM 1454 C CA . VAL A 1 183 ? 13.174 -6.891 -22.007 1.00 60.19 183 VAL A CA 1
ATOM 1455 C C . VAL A 1 183 ? 12.742 -6.113 -23.239 1.00 60.19 183 VAL A C 1
ATOM 1457 O O . VAL A 1 183 ? 11.544 -6.219 -23.589 1.00 60.19 183 VAL A O 1
#

Solvent-accessible surface area (backbone atoms only — not comparable to full-atom values): 10525 Å² total; per-residue (Å²): 133,57,72,68,50,58,48,50,52,53,53,50,52,51,56,58,69,69,52,89,56,96,62,85,41,72,65,60,55,49,49,51,49,54,52,50,54,54,46,50,58,58,58,71,69,63,63,49,93,72,51,40,62,52,52,54,49,52,50,53,37,52,77,66,56,45,59,95,60,60,48,67,77,55,71,90,44,51,43,81,76,54,100,55,31,27,34,30,77,55,35,85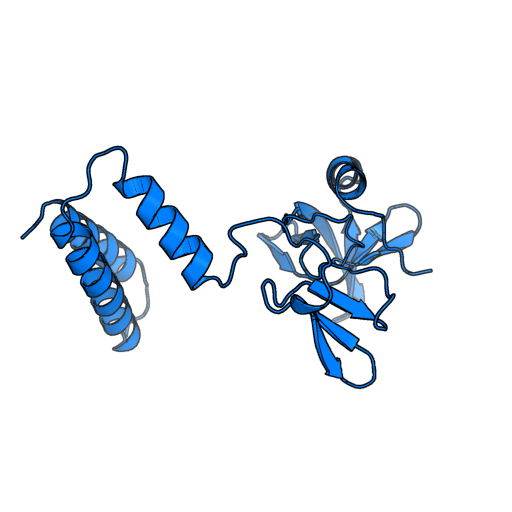,56,30,37,21,62,40,95,88,31,75,39,30,32,48,61,35,30,37,40,30,35,85,85,75,48,74,46,74,56,66,37,27,44,97,88,68,48,37,37,47,14,42,28,32,59,54,75,66,34,69,96,63,69,42,80,40,53,25,43,72,42,79,78,48,95,98,36,74,47,40,33,52,67,56,69,72,67,49,53,62,51,50,73,68,27,48,85,43,72,58,131